Protein AF-A0A0F3R7L7-F1 (afdb_monomer)

InterPro domains:
  IPR006842 Transposase (putative), YhgA-like [PF04754] (11-104)
  IPR051699 Rpn/YhgA-like nuclease [PTHR34611] (9-245)

Foldseek 3Di:
DQVVVCVVPVPDPDGDDDDDDDDDDDPDDDDDDPDPLVVDPRSPVVCVCPVDDHDDDDLCVDDLVVLLVPLQPSLVSLCVNCLPPLPVLVSCVVNLQSLQVLVVDPCSLVRVLVSCVSNVVRHDPVCVVVSLVSCCVRYDVVSSVVSVVVVVVVVVVVVVVVCVVVCVVVVVVVCVVVVVVVCVVVCVVVVVVVVVVVVVVVVVVVVVVVVLVVVLLVQLLVCVVVVHDLVVSCVVSVDDSVVSVVSD

Structure (mmCIF, N/CA/C/O backbone):
data_AF-A0A0F3R7L7-F1
#
_entry.id   AF-A0A0F3R7L7-F1
#
loop_
_atom_site.group_PDB
_atom_site.id
_atom_site.type_symbol
_atom_site.label_atom_id
_atom_site.label_alt_id
_atom_site.label_comp_id
_atom_site.label_asym_id
_atom_site.label_entity_id
_atom_site.label_seq_id
_atom_site.pdbx_PDB_ins_code
_atom_site.Cartn_x
_atom_site.Cartn_y
_atom_site.Cartn_z
_atom_site.occupancy
_atom_site.B_iso_or_equiv
_atom_site.auth_seq_id
_atom_site.auth_comp_id
_atom_site.auth_asym_id
_atom_site.auth_atom_id
_atom_site.pdbx_PDB_model_num
ATOM 1 N N . LEU A 1 1 ? -13.929 16.446 -17.766 1.00 81.19 1 LEU A N 1
ATOM 2 C CA . LEU A 1 1 ? -15.033 16.436 -18.762 1.00 81.19 1 LEU A CA 1
ATOM 3 C C . LEU A 1 1 ? -15.700 15.064 -18.828 1.00 81.19 1 LEU A C 1
ATOM 5 O O . LEU A 1 1 ? -16.882 14.984 -18.526 1.00 81.19 1 LEU A O 1
ATOM 9 N N . CYS A 1 2 ? -14.949 14.004 -19.149 1.00 87.44 2 CYS A N 1
ATOM 10 C CA . CYS A 1 2 ? -15.466 12.631 -19.233 1.00 87.44 2 CYS A CA 1
ATOM 11 C C . CYS A 1 2 ? -16.130 12.147 -17.935 1.00 87.44 2 CYS A C 1
ATOM 13 O O . CYS A 1 2 ? -17.242 11.641 -17.979 1.00 87.44 2 CYS A O 1
ATOM 15 N N . GLU A 1 3 ? -15.511 12.391 -16.779 1.00 88.75 3 GLU A N 1
ATOM 16 C CA . GLU A 1 3 ? -16.089 12.042 -15.472 1.00 88.75 3 GLU A CA 1
ATOM 17 C C . GLU A 1 3 ? -17.453 12.714 -15.232 1.00 88.75 3 GLU A C 1
ATOM 19 O O . GLU A 1 3 ? -18.445 12.047 -14.955 1.00 88.75 3 GLU A O 1
ATOM 24 N N . ARG A 1 4 ? -17.542 14.035 -15.448 1.00 91.88 4 ARG A N 1
ATOM 25 C CA . ARG A 1 4 ? -18.806 14.784 -15.349 1.00 91.88 4 ARG A CA 1
ATOM 26 C C . ARG A 1 4 ? -19.876 14.242 -16.306 1.00 91.88 4 ARG A C 1
ATOM 28 O O . ARG A 1 4 ? -21.039 14.164 -15.922 1.00 91.88 4 ARG A O 1
ATOM 35 N N . TYR A 1 5 ? -19.492 13.863 -17.527 1.00 93.12 5 TYR A N 1
ATOM 36 C CA . TYR A 1 5 ? -20.409 13.260 -18.496 1.00 93.12 5 TYR A CA 1
ATOM 37 C C . TYR A 1 5 ? -20.958 11.915 -18.005 1.00 93.12 5 TYR A C 1
ATOM 39 O O . TYR A 1 5 ? -22.163 11.697 -18.098 1.00 93.12 5 TYR A O 1
ATOM 47 N N . LEU A 1 6 ? -20.109 11.048 -17.444 1.00 92.06 6 LEU A N 1
ATOM 48 C CA . LEU A 1 6 ? -20.521 9.743 -16.914 1.00 92.06 6 LEU A CA 1
ATOM 49 C C . LEU A 1 6 ? -21.442 9.875 -15.695 1.00 92.06 6 LEU A C 1
ATOM 51 O O . LEU A 1 6 ? -22.422 9.144 -15.597 1.00 92.06 6 LEU A O 1
ATOM 55 N N . ILE A 1 7 ? -21.194 10.855 -14.819 1.00 94.38 7 ILE A N 1
ATOM 56 C CA . ILE A 1 7 ? -22.086 11.166 -13.688 1.00 94.38 7 ILE A CA 1
ATOM 57 C C . ILE A 1 7 ? -23.482 11.564 -14.185 1.00 94.38 7 ILE A C 1
ATOM 59 O O . ILE A 1 7 ? -24.492 11.125 -13.641 1.00 94.38 7 ILE A O 1
ATOM 63 N N . GLN A 1 8 ? -23.549 12.384 -15.233 1.00 95.38 8 GLN A N 1
ATOM 64 C CA . GLN A 1 8 ? -24.815 12.839 -15.814 1.00 95.38 8 GLN A CA 1
ATOM 65 C C . GLN A 1 8 ? -25.487 11.776 -16.696 1.00 95.38 8 GLN A C 1
ATOM 67 O O . GLN A 1 8 ? -26.689 11.856 -16.938 1.00 95.38 8 GLN A O 1
ATOM 72 N N . ASN A 1 9 ? -24.735 10.773 -17.160 1.00 94.88 9 ASN A N 1
ATOM 73 C CA . ASN A 1 9 ? -25.210 9.720 -18.057 1.00 94.88 9 ASN A CA 1
ATOM 74 C C . ASN A 1 9 ? -24.750 8.328 -17.574 1.00 94.88 9 ASN A C 1
ATOM 76 O O . ASN A 1 9 ? -23.942 7.686 -18.246 1.00 94.88 9 ASN A O 1
ATOM 80 N N . PRO A 1 10 ? -25.291 7.798 -16.458 1.00 94.06 10 PRO A N 1
ATOM 81 C CA . PRO A 1 10 ? -24.768 6.580 -15.820 1.00 94.06 10 PRO A CA 1
ATOM 82 C C . PRO A 1 10 ? -24.872 5.303 -16.667 1.00 94.06 10 PRO A C 1
ATOM 84 O O . PRO A 1 10 ? -24.227 4.304 -16.374 1.00 94.06 10 PRO A O 1
ATOM 87 N N . LYS A 1 11 ? -25.714 5.312 -17.709 1.00 95.88 11 LYS A N 1
ATOM 88 C CA . LYS A 1 11 ? -25.899 4.184 -18.638 1.00 95.88 11 LYS A CA 1
ATOM 89 C C . LYS A 1 11 ? -25.051 4.301 -19.912 1.00 95.88 11 LYS A C 1
ATOM 91 O O . LYS A 1 11 ? -25.161 3.435 -20.782 1.00 95.88 11 LYS A O 1
ATOM 96 N N . ALA A 1 12 ? -24.267 5.369 -20.069 1.00 93.50 12 ALA A N 1
ATOM 97 C CA . ALA A 1 12 ? -23.437 5.568 -21.250 1.00 93.50 12 ALA A CA 1
ATOM 98 C C . ALA A 1 12 ? -22.350 4.486 -21.336 1.00 93.50 12 ALA A C 1
ATOM 100 O O . ALA A 1 12 ? -21.660 4.203 -20.361 1.00 93.50 12 ALA A O 1
ATOM 101 N N . LYS A 1 13 ? -22.201 3.887 -22.522 1.00 93.75 13 LYS A N 1
ATOM 102 C CA . LYS A 1 13 ? -21.189 2.852 -22.806 1.00 93.75 13 LYS A CA 1
ATOM 103 C C . LYS A 1 13 ? -19.962 3.392 -23.543 1.00 93.75 13 LYS A C 1
ATOM 105 O O . LYS A 1 13 ? -19.002 2.661 -23.750 1.00 93.75 13 LYS A O 1
ATOM 110 N N . THR A 1 14 ? -20.011 4.651 -23.969 1.00 91.94 14 THR A N 1
ATOM 111 C CA . THR A 1 14 ? -18.982 5.312 -24.775 1.00 91.94 14 THR A CA 1
ATOM 112 C C . THR A 1 14 ? -18.731 6.718 -24.243 1.00 91.94 14 THR A C 1
ATOM 114 O O . THR A 1 14 ? -19.625 7.341 -23.667 1.00 91.94 14 THR A O 1
ATOM 117 N N . LEU A 1 15 ? -17.518 7.229 -24.450 1.00 90.12 15 LEU A N 1
ATOM 118 C CA . LEU A 1 15 ? -17.155 8.599 -24.093 1.00 90.12 15 LEU A CA 1
ATOM 119 C C . LEU A 1 15 ? -17.708 9.610 -25.115 1.00 90.12 15 LEU A C 1
ATOM 121 O O . LEU A 1 15 ? -17.909 9.254 -26.279 1.00 90.12 15 LEU A O 1
ATOM 125 N N . PRO A 1 16 ? -17.956 10.869 -24.709 1.00 90.94 16 PRO A N 1
ATOM 126 C CA . PRO A 1 16 ? -18.393 11.909 -25.629 1.00 90.94 16 PRO A CA 1
ATOM 127 C C . PRO A 1 16 ? -17.237 12.343 -26.538 1.00 90.94 16 PRO A C 1
ATOM 129 O O . PRO A 1 16 ? -16.075 12.340 -26.127 1.00 90.94 16 PRO A O 1
ATOM 132 N N . LEU A 1 17 ? -17.563 12.772 -27.761 1.00 89.94 17 LEU A N 1
ATOM 133 C CA . LEU A 1 17 ? -16.583 13.355 -28.676 1.00 89.94 17 LEU A CA 1
ATOM 134 C C . LEU A 1 17 ? -15.990 14.636 -28.069 1.00 89.94 17 LEU A C 1
ATOM 136 O O . LEU A 1 17 ? -16.725 15.528 -27.643 1.00 89.94 17 LEU A O 1
ATOM 140 N N . ILE A 1 18 ? -14.661 14.745 -28.071 1.00 86.69 18 ILE A N 1
ATOM 141 C CA . ILE A 1 18 ? -13.949 15.961 -27.668 1.00 86.69 18 ILE A CA 1
ATOM 142 C C . ILE A 1 18 ? -13.569 16.734 -28.933 1.00 86.69 18 ILE A C 1
ATOM 144 O O . ILE A 1 18 ? -12.803 16.238 -29.756 1.00 86.69 18 ILE A O 1
ATOM 148 N N . TYR A 1 19 ? -14.091 17.954 -29.074 1.00 89.00 19 TYR A N 1
ATOM 149 C CA . TYR A 1 19 ? -13.741 18.876 -30.156 1.00 89.00 19 TYR A CA 1
ATOM 150 C C . TYR A 1 19 ? -12.837 19.999 -29.613 1.00 89.00 19 TYR A C 1
ATOM 152 O O . TYR A 1 19 ? -13.329 20.873 -28.892 1.00 89.00 19 TYR A O 1
ATOM 160 N N . PRO A 1 20 ? -11.518 19.974 -29.883 1.00 86.69 20 PRO A N 1
ATOM 161 C CA . PRO A 1 20 ? -10.602 20.984 -29.367 1.00 86.69 20 PRO A CA 1
ATOM 162 C C . PRO A 1 20 ? -10.733 22.294 -30.159 1.00 86.69 20 PRO A C 1
ATOM 164 O O . PRO A 1 20 ? -10.333 22.374 -31.318 1.00 86.69 20 PRO A O 1
ATOM 167 N N . THR A 1 21 ? -11.247 23.342 -29.511 1.00 90.81 21 THR A N 1
ATOM 168 C CA . THR A 1 21 ? -11.309 24.706 -30.065 1.00 90.81 21 THR A CA 1
ATOM 169 C C . THR A 1 21 ? -10.383 25.625 -29.284 1.00 90.81 21 THR A C 1
ATOM 171 O O . THR A 1 21 ? -10.485 25.714 -28.062 1.00 90.81 21 THR A O 1
ATOM 174 N N . ILE A 1 22 ? -9.510 26.350 -29.985 1.00 87.94 22 ILE A N 1
ATOM 175 C CA . ILE A 1 22 ? -8.617 27.348 -29.390 1.00 87.94 22 ILE A CA 1
ATOM 176 C C . ILE A 1 22 ? -9.051 28.734 -29.867 1.00 87.94 22 ILE A C 1
ATOM 178 O O . ILE A 1 22 ? -9.063 29.003 -31.067 1.00 87.94 22 ILE A O 1
ATOM 182 N N . PHE A 1 23 ? -9.374 29.620 -28.924 1.00 92.75 23 PHE A N 1
ATOM 183 C CA . PHE A 1 23 ? -9.605 31.039 -29.192 1.00 92.75 23 PHE A CA 1
ATOM 184 C C . PHE A 1 23 ? -8.314 31.808 -28.911 1.00 92.75 23 PHE A C 1
ATOM 186 O O . PHE A 1 23 ? -7.876 31.893 -27.766 1.00 92.75 23 PHE A O 1
ATOM 193 N N . PHE A 1 24 ? -7.693 32.355 -29.953 1.00 93.56 24 PHE A N 1
ATOM 194 C CA . PHE A 1 24 ? -6.501 33.190 -29.828 1.00 93.56 24 PHE A CA 1
ATOM 195 C C . PHE A 1 24 ? -6.868 34.660 -30.040 1.00 93.56 24 PHE A C 1
ATOM 197 O O . PHE A 1 24 ? -7.424 35.009 -31.079 1.00 93.56 24 PHE A O 1
ATOM 204 N N . ASN A 1 25 ? -6.543 35.506 -29.061 1.00 94.75 25 ASN A N 1
ATOM 205 C CA . ASN A 1 25 ? -6.805 36.949 -29.075 1.00 94.75 25 ASN A CA 1
ATOM 206 C C . ASN A 1 25 ? -5.514 37.750 -28.814 1.00 94.75 25 ASN A C 1
ATOM 208 O O . ASN A 1 25 ? -5.463 38.600 -27.927 1.00 94.75 25 ASN A O 1
ATOM 212 N N . GLY A 1 26 ? -4.431 37.398 -29.511 1.00 93.38 26 GLY A N 1
ATOM 213 C CA . GLY A 1 26 ? -3.161 38.122 -29.435 1.00 93.38 26 GLY A CA 1
ATOM 214 C C . GLY A 1 26 ? -3.077 39.258 -30.454 1.00 93.38 26 GLY A C 1
ATOM 215 O O . GLY A 1 26 ? -3.734 39.216 -31.492 1.00 93.38 26 GLY A O 1
ATOM 216 N N . GLN A 1 27 ? -2.248 40.263 -30.158 1.00 94.00 27 GLN A N 1
ATOM 217 C CA . GLN A 1 27 ? -1.946 41.357 -31.092 1.00 94.00 27 GLN A CA 1
ATOM 218 C C . GLN A 1 27 ? -1.036 40.900 -32.246 1.00 94.00 27 GLN A C 1
ATOM 220 O O . GLN A 1 27 ? -1.139 41.411 -33.357 1.00 94.00 27 GLN A O 1
ATOM 225 N N . GLU A 1 28 ? -0.183 39.906 -31.987 1.00 94.31 28 GLU A N 1
ATOM 226 C CA . GLU A 1 28 ? 0.734 39.311 -32.960 1.00 94.31 28 GLU A CA 1
ATOM 227 C C . GLU A 1 28 ? 0.103 38.144 -33.730 1.00 94.31 28 GLU A C 1
ATOM 229 O O . GLU A 1 28 ? -0.849 37.503 -33.274 1.00 94.31 28 GLU A O 1
ATOM 234 N N . LYS A 1 29 ? 0.670 37.811 -34.896 1.00 93.69 29 LYS A N 1
ATOM 235 C CA . LYS A 1 29 ? 0.206 36.675 -35.705 1.00 93.69 29 LYS A CA 1
ATOM 236 C C . LYS A 1 29 ? 0.455 35.350 -34.978 1.00 93.69 29 LYS A C 1
ATOM 238 O O . LYS A 1 29 ? 1.578 35.042 -34.590 1.00 93.69 29 LYS A O 1
ATOM 243 N N . TYR A 1 30 ? -0.579 34.512 -34.901 1.00 93.00 30 T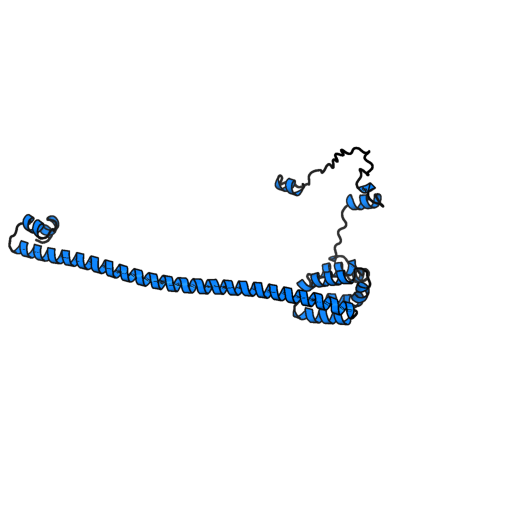YR A N 1
ATOM 244 C CA . TYR A 1 30 ? -0.448 33.149 -34.387 1.00 93.00 30 TYR A CA 1
ATOM 245 C C . TYR A 1 30 ? 0.567 32.338 -35.211 1.00 93.00 30 TYR A C 1
ATOM 247 O O . TYR A 1 30 ? 0.399 32.184 -36.424 1.00 93.00 30 TYR A O 1
ATOM 255 N N . ASN A 1 31 ? 1.597 31.809 -34.550 1.00 91.94 31 ASN A N 1
ATOM 256 C CA . ASN A 1 31 ? 2.756 31.162 -35.178 1.00 91.94 31 ASN A CA 1
ATOM 257 C C . ASN A 1 31 ? 3.069 29.758 -34.623 1.00 91.94 31 ASN A C 1
ATOM 259 O O . ASN A 1 31 ? 4.134 29.216 -34.902 1.00 91.94 31 ASN A O 1
ATOM 263 N N . VAL A 1 32 ? 2.151 29.164 -33.856 1.00 89.06 32 VAL A N 1
ATOM 264 C CA . VAL A 1 32 ? 2.311 27.826 -33.262 1.00 89.06 32 VAL A CA 1
ATOM 265 C C . VAL A 1 32 ? 1.588 26.775 -34.113 1.00 89.06 32 VAL A C 1
ATOM 267 O O . VAL A 1 32 ? 0.626 27.084 -34.822 1.00 89.06 32 VAL A O 1
ATOM 270 N N . ALA A 1 33 ? 2.044 25.522 -34.070 1.00 91.81 33 ALA A N 1
ATOM 271 C CA . ALA A 1 33 ? 1.372 24.422 -34.752 1.00 91.81 33 ALA A CA 1
ATOM 272 C C . ALA A 1 33 ? -0.031 24.164 -34.169 1.00 91.81 33 ALA A C 1
ATOM 274 O O . ALA A 1 33 ? -0.247 24.236 -32.961 1.00 91.81 33 ALA A O 1
ATOM 275 N N . ARG A 1 34 ? -0.995 23.850 -35.044 1.00 90.50 34 ARG A N 1
ATOM 276 C CA . ARG A 1 34 ? -2.392 23.547 -34.664 1.00 90.50 34 ARG A CA 1
ATOM 277 C C . ARG A 1 34 ? -2.669 22.051 -34.535 1.00 90.50 34 ARG A C 1
ATOM 279 O O . ARG A 1 34 ? -3.721 21.663 -34.038 1.00 90.50 34 ARG A O 1
ATOM 286 N N . ASN A 1 35 ? -1.752 21.223 -35.022 1.00 88.62 35 ASN A N 1
ATOM 287 C CA . ASN A 1 35 ? -1.812 19.780 -34.901 1.00 88.62 35 ASN A CA 1
ATOM 288 C C . ASN A 1 35 ? -0.878 19.351 -33.768 1.00 88.62 35 ASN A C 1
ATOM 290 O O . ASN A 1 35 ? 0.294 19.724 -33.768 1.00 88.62 35 ASN A O 1
ATOM 294 N N . LEU A 1 36 ? -1.394 18.559 -32.827 1.00 89.62 36 LEU A N 1
ATOM 295 C CA . LEU A 1 36 ? -0.614 18.025 -31.711 1.00 89.62 36 LEU A CA 1
ATOM 296 C C . LEU A 1 36 ? 0.651 17.300 -32.195 1.00 89.62 36 LEU A C 1
ATOM 298 O O . LEU A 1 36 ? 1.707 17.444 -31.591 1.00 89.62 36 LEU A O 1
ATOM 302 N N . TRP A 1 37 ? 0.562 16.562 -33.302 1.00 94.06 37 TRP A N 1
ATOM 303 C CA . TRP A 1 37 ? 1.670 15.750 -33.807 1.00 94.06 37 TRP A CA 1
ATOM 304 C C . TRP A 1 37 ? 2.824 16.593 -34.349 1.00 94.06 37 TRP A C 1
ATOM 306 O O . TRP A 1 37 ? 3.974 16.190 -34.216 1.00 94.06 37 TRP A O 1
ATOM 316 N N . ASP A 1 38 ? 2.536 17.781 -34.883 1.00 93.25 38 ASP A N 1
ATOM 317 C CA . ASP A 1 38 ? 3.549 18.701 -35.418 1.00 93.25 38 ASP A CA 1
ATOM 318 C C . ASP A 1 38 ? 4.406 19.342 -34.311 1.00 93.25 38 ASP A C 1
ATOM 320 O O . ASP A 1 38 ? 5.420 19.972 -34.600 1.00 93.25 38 ASP A O 1
ATOM 324 N N . LEU A 1 39 ? 4.018 19.176 -33.040 1.00 92.25 39 LEU A N 1
ATOM 325 C CA . LEU A 1 39 ? 4.815 19.593 -31.885 1.00 92.25 39 LEU A CA 1
ATOM 326 C C . LEU A 1 39 ? 5.918 18.582 -31.531 1.00 92.25 39 LEU A C 1
ATOM 328 O O . LEU A 1 39 ? 6.820 18.913 -30.763 1.00 92.25 39 LEU A O 1
ATOM 332 N N . PHE A 1 40 ? 5.864 17.359 -32.068 1.00 94.88 40 PHE A N 1
ATOM 333 C CA . PHE A 1 40 ? 6.860 16.320 -31.812 1.00 94.88 40 PHE A CA 1
ATOM 334 C C . PHE A 1 40 ? 7.921 16.292 -32.913 1.00 94.88 40 PHE A C 1
ATOM 336 O O . PHE A 1 40 ? 7.601 16.315 -34.099 1.00 94.88 40 PHE A O 1
ATOM 343 N N . ALA A 1 41 ? 9.189 16.129 -32.521 1.00 95.69 41 ALA A N 1
ATOM 344 C CA . ALA A 1 41 ? 10.303 15.979 -33.463 1.00 95.69 41 ALA A CA 1
ATOM 345 C C . ALA A 1 41 ? 10.108 14.795 -34.433 1.00 95.69 41 ALA A C 1
ATOM 347 O O . ALA A 1 41 ? 10.509 14.869 -35.591 1.00 95.69 41 ALA A O 1
ATOM 348 N N . ASN A 1 42 ? 9.455 13.721 -33.973 1.00 96.38 42 ASN A N 1
ATOM 349 C CA . ASN A 1 42 ? 9.008 12.611 -34.811 1.00 96.38 42 ASN A CA 1
ATOM 350 C C . ASN A 1 42 ? 7.474 12.538 -34.806 1.00 96.38 42 ASN A C 1
ATOM 352 O O . ASN A 1 42 ? 6.868 11.773 -34.052 1.00 96.38 42 ASN A O 1
ATOM 356 N N . ASN A 1 43 ? 6.851 13.367 -35.644 1.00 95.56 43 ASN A N 1
ATOM 357 C CA . ASN A 1 43 ? 5.396 13.483 -35.728 1.00 95.56 43 ASN A CA 1
ATOM 358 C C . ASN A 1 43 ? 4.706 12.164 -36.118 1.00 95.56 43 ASN A C 1
ATOM 360 O O . ASN A 1 43 ? 3.631 11.858 -35.602 1.00 95.56 43 ASN A O 1
ATOM 364 N N . LYS A 1 44 ? 5.328 11.361 -36.990 1.00 95.00 44 LYS A N 1
ATOM 365 C CA . LYS A 1 44 ? 4.785 10.089 -37.470 1.00 95.00 44 LYS A CA 1
ATOM 366 C C . LYS A 1 44 ? 4.690 9.080 -36.331 1.00 95.00 44 LYS A C 1
ATOM 368 O O . LYS A 1 44 ? 3.612 8.542 -36.104 1.00 95.00 44 LYS A O 1
ATOM 373 N N . LEU A 1 45 ? 5.778 8.896 -35.582 1.00 94.25 45 LEU A N 1
ATOM 374 C CA . LEU A 1 45 ? 5.796 7.985 -34.439 1.00 94.25 45 LEU A CA 1
ATOM 375 C C . LEU A 1 45 ? 4.832 8.443 -33.337 1.00 94.25 45 LEU A C 1
ATOM 377 O O . LEU A 1 45 ? 4.075 7.631 -32.816 1.00 94.25 45 LEU A O 1
ATOM 381 N N . ALA A 1 46 ? 4.814 9.739 -33.006 1.00 94.31 46 ALA A N 1
ATOM 382 C CA . ALA A 1 46 ? 3.896 10.273 -31.998 1.00 94.31 46 ALA A CA 1
ATOM 383 C C . ALA A 1 46 ? 2.431 10.011 -32.377 1.00 94.31 46 ALA A C 1
ATOM 385 O O . ALA A 1 46 ? 1.644 9.554 -31.552 1.00 94.31 46 ALA A O 1
ATOM 386 N N . LYS A 1 47 ? 2.083 10.231 -33.648 1.00 94.12 47 LYS A N 1
ATOM 387 C CA . LYS A 1 47 ? 0.747 9.946 -34.169 1.00 94.12 47 LYS A CA 1
ATOM 388 C C . LYS A 1 47 ? 0.412 8.454 -34.111 1.00 94.12 47 LYS A C 1
ATOM 390 O O . LYS A 1 47 ? -0.690 8.103 -33.700 1.00 94.12 47 LYS A O 1
ATOM 395 N N . GLU A 1 48 ? 1.335 7.586 -34.520 1.00 93.38 48 GLU A N 1
ATOM 396 C CA . GLU A 1 48 ? 1.139 6.131 -34.500 1.00 93.38 48 GLU A CA 1
ATOM 397 C C . GLU A 1 48 ? 0.933 5.595 -33.077 1.00 93.38 48 GLU A C 1
ATOM 399 O O . GLU A 1 48 ? 0.033 4.785 -32.872 1.00 93.38 48 GLU A O 1
ATOM 404 N N . LEU A 1 49 ? 1.698 6.079 -32.094 1.00 92.12 49 LEU A N 1
ATOM 405 C CA . LEU A 1 49 ? 1.593 5.646 -30.694 1.00 92.12 49 LEU A CA 1
ATOM 406 C C . LEU A 1 49 ? 0.283 6.063 -30.013 1.00 92.12 49 LEU A C 1
ATOM 408 O O . LEU A 1 49 ? -0.154 5.399 -29.081 1.00 92.12 49 LEU A O 1
ATOM 412 N N . TRP A 1 50 ? -0.322 7.173 -30.439 1.00 90.06 50 TRP A N 1
ATOM 413 C CA . TRP A 1 50 ? -1.528 7.712 -29.802 1.00 90.06 50 TRP A CA 1
ATOM 414 C C . TRP A 1 50 ? -2.836 7.282 -30.468 1.00 90.06 50 TRP A C 1
ATOM 416 O O . TRP A 1 50 ? -3.879 7.311 -29.819 1.00 90.06 50 TRP A O 1
ATOM 426 N N . ILE A 1 51 ? -2.811 6.975 -31.768 1.00 91.88 51 ILE A N 1
ATOM 427 C CA . ILE A 1 51 ? -4.019 6.602 -32.520 1.00 91.88 51 ILE A CA 1
ATOM 428 C C . ILE A 1 51 ? -4.273 5.097 -32.472 1.00 91.88 51 ILE A C 1
ATOM 430 O O . ILE A 1 51 ? -5.432 4.686 -32.466 1.00 91.88 51 ILE A O 1
ATOM 434 N N . ASN A 1 52 ? -3.214 4.290 -32.488 1.00 92.19 52 ASN A N 1
ATOM 435 C CA . ASN A 1 52 ? -3.351 2.840 -32.440 1.00 92.19 52 ASN A CA 1
ATOM 436 C C . ASN A 1 52 ? -3.590 2.354 -31.007 1.00 92.19 52 ASN A C 1
ATOM 438 O O . ASN A 1 52 ? -3.530 3.131 -30.050 1.00 92.19 52 ASN A O 1
ATOM 442 N N . ASP A 1 53 ? -3.849 1.053 -30.875 1.00 92.44 53 ASP A N 1
ATOM 443 C CA . ASP A 1 53 ? -3.952 0.406 -29.574 1.00 92.44 53 ASP A CA 1
ATOM 444 C C . ASP A 1 53 ? -2.715 0.713 -28.726 1.00 92.44 53 ASP A C 1
ATOM 446 O O . ASP A 1 53 ? -1.574 0.692 -29.199 1.00 92.44 53 ASP A O 1
ATOM 450 N N . TYR A 1 54 ? -2.955 1.008 -27.451 1.00 89.25 54 TYR A N 1
ATOM 451 C CA . TYR A 1 54 ? -1.873 1.215 -26.507 1.00 89.25 54 TYR A CA 1
ATOM 452 C C . TYR A 1 54 ? -1.077 -0.081 -26.335 1.00 89.25 54 TYR A C 1
ATOM 454 O O . TYR A 1 54 ? -1.607 -1.192 -26.413 1.00 89.25 54 TYR A O 1
ATOM 462 N N . GLN A 1 55 ? 0.209 0.059 -26.034 1.00 88.75 55 GLN A N 1
ATOM 463 C CA . GLN A 1 55 ? 1.031 -1.091 -25.697 1.00 88.75 55 GLN A CA 1
ATOM 464 C C . GLN A 1 55 ? 0.676 -1.586 -24.289 1.00 88.75 55 GLN A C 1
ATOM 466 O O . GLN A 1 55 ? 0.938 -0.905 -23.297 1.00 88.75 55 GLN A O 1
ATOM 471 N N . LEU A 1 56 ? 0.095 -2.782 -24.195 1.00 92.25 56 LEU A N 1
ATOM 472 C CA . LEU A 1 56 ? -0.055 -3.494 -22.928 1.00 92.25 56 LEU A CA 1
ATOM 473 C C . LEU A 1 56 ? 1.219 -4.298 -22.649 1.00 92.25 56 LEU A C 1
ATOM 475 O O . LEU A 1 56 ? 1.525 -5.245 -23.367 1.00 92.25 56 LEU A O 1
ATOM 479 N N . VAL A 1 57 ? 1.947 -3.939 -21.592 1.00 91.44 57 VAL A N 1
ATOM 480 C CA . VAL A 1 57 ? 3.086 -4.730 -21.107 1.00 91.44 57 VAL A CA 1
ATOM 481 C C . VAL A 1 57 ? 2.582 -5.695 -20.038 1.00 91.44 57 VAL A C 1
ATOM 483 O O . VAL A 1 57 ? 2.383 -5.308 -18.886 1.00 91.44 57 VAL A O 1
ATOM 486 N N . ASN A 1 58 ? 2.345 -6.952 -20.419 1.00 94.69 58 ASN A N 1
ATOM 487 C CA . ASN A 1 58 ? 2.007 -8.005 -19.466 1.00 94.69 58 ASN A CA 1
ATOM 488 C C . ASN A 1 58 ? 3.286 -8.638 -18.905 1.00 94.69 58 ASN A C 1
ATOM 490 O O . ASN A 1 58 ? 3.858 -9.547 -19.503 1.00 94.69 58 ASN A O 1
ATOM 494 N N . VAL A 1 59 ? 3.717 -8.183 -17.728 1.00 96.06 59 VAL A N 1
ATOM 495 C CA . VAL A 1 59 ? 4.943 -8.677 -17.077 1.00 96.06 59 VAL A CA 1
ATOM 496 C C . VAL A 1 59 ? 4.924 -10.185 -16.806 1.00 96.06 59 VAL A C 1
ATOM 498 O O . VAL A 1 59 ? 5.978 -10.806 -16.748 1.00 96.06 59 VAL A O 1
ATOM 501 N N . HIS A 1 60 ? 3.750 -10.813 -16.692 1.00 95.25 60 HIS A N 1
ATOM 502 C CA . HIS A 1 60 ? 3.653 -12.254 -16.442 1.00 95.25 60 HIS A CA 1
ATOM 503 C C . HIS A 1 60 ? 3.968 -13.115 -17.672 1.00 95.25 60 HIS A C 1
ATOM 505 O O . HIS A 1 60 ? 4.324 -14.281 -17.509 1.00 95.25 60 HIS A O 1
ATOM 511 N N . GLU A 1 61 ? 3.873 -12.555 -18.879 1.00 95.56 61 GLU A N 1
ATOM 512 C CA . GLU A 1 61 ? 4.207 -13.244 -20.134 1.00 95.56 61 GLU A CA 1
ATOM 513 C C . GLU A 1 61 ? 5.698 -13.145 -20.482 1.00 95.56 61 GLU A C 1
ATOM 515 O O . GLU A 1 61 ? 6.187 -13.886 -21.334 1.00 95.56 61 GLU A O 1
ATOM 520 N N . ILE A 1 62 ? 6.433 -12.261 -19.805 1.00 94.88 62 ILE A N 1
ATOM 521 C CA . ILE A 1 62 ? 7.854 -12.021 -20.053 1.00 94.88 62 ILE A CA 1
ATOM 522 C C . ILE A 1 62 ? 8.697 -13.018 -19.230 1.00 94.88 62 ILE A C 1
ATOM 524 O O . ILE A 1 62 ? 8.496 -13.133 -18.013 1.00 94.88 62 ILE A O 1
ATOM 528 N N . PRO A 1 63 ? 9.638 -13.762 -19.844 1.00 95.12 63 PRO A N 1
ATOM 529 C CA . PRO A 1 63 ? 10.558 -14.646 -19.127 1.00 95.12 63 PRO A CA 1
ATOM 530 C C . PRO A 1 63 ? 11.535 -13.885 -18.221 1.00 95.12 63 PRO A C 1
ATOM 532 O O . PRO A 1 63 ? 12.028 -12.820 -18.584 1.00 95.12 63 PRO A O 1
ATOM 535 N N . ASP A 1 64 ? 11.906 -14.477 -17.083 1.00 94.50 64 ASP A N 1
ATOM 536 C CA . ASP A 1 64 ? 12.752 -13.796 -16.087 1.00 94.50 64 ASP A CA 1
ATOM 537 C C . ASP A 1 64 ? 14.145 -13.431 -16.633 1.00 94.50 64 ASP A C 1
ATOM 539 O O . ASP A 1 64 ? 14.713 -12.394 -16.292 1.00 94.50 64 ASP A O 1
ATOM 543 N N . GLU A 1 65 ? 14.680 -14.249 -17.541 1.00 91.81 65 GLU A N 1
ATOM 544 C CA . GLU A 1 65 ? 15.966 -13.998 -18.202 1.00 91.81 65 GLU A CA 1
ATOM 545 C C . GLU A 1 65 ? 15.941 -12.773 -19.129 1.00 91.81 65 GLU A C 1
ATOM 547 O O . GLU A 1 65 ? 16.987 -12.176 -19.382 1.00 91.81 65 GLU A O 1
ATOM 552 N N . GLU A 1 66 ? 14.768 -12.362 -19.623 1.00 93.12 66 GLU A N 1
ATOM 553 C CA . GLU A 1 66 ? 14.632 -11.146 -20.431 1.00 93.12 66 GLU A CA 1
ATOM 554 C C . GLU A 1 66 ? 14.741 -9.889 -19.558 1.00 93.12 66 GLU A C 1
ATOM 556 O O . GLU A 1 66 ? 15.387 -8.914 -19.949 1.00 93.12 66 GLU A O 1
ATOM 561 N N . PHE A 1 67 ? 14.198 -9.924 -18.338 1.00 91.69 67 PHE A N 1
ATOM 562 C CA . PHE A 1 67 ? 14.326 -8.813 -17.394 1.00 91.69 67 PHE A CA 1
ATOM 563 C C . PHE A 1 67 ? 15.781 -8.540 -17.022 1.00 91.69 67 PHE A C 1
ATOM 565 O O . PHE A 1 67 ? 16.209 -7.387 -16.983 1.00 91.69 67 PHE A O 1
ATOM 572 N N . LYS A 1 68 ? 16.574 -9.597 -16.823 1.00 85.69 68 LYS A N 1
ATOM 573 C CA . LYS A 1 68 ? 17.996 -9.487 -16.461 1.00 85.69 68 LYS A CA 1
ATOM 574 C C . LYS A 1 68 ? 18.845 -8.801 -17.538 1.00 85.69 68 LYS A C 1
ATOM 576 O O . LYS A 1 68 ? 19.906 -8.269 -17.227 1.00 85.69 68 LYS A O 1
ATOM 581 N N . GLN A 1 69 ? 18.378 -8.763 -18.788 1.00 88.25 69 GLN A N 1
ATOM 582 C CA . GLN A 1 69 ? 19.056 -8.069 -19.889 1.00 88.25 69 GLN A CA 1
ATOM 583 C C . GLN A 1 69 ? 18.798 -6.553 -19.887 1.00 88.25 69 GLN A C 1
ATOM 585 O O . GLN A 1 69 ? 19.562 -5.794 -20.485 1.00 88.25 69 GLN A O 1
ATOM 590 N N . ARG A 1 70 ? 17.733 -6.089 -19.219 1.00 88.44 70 ARG A N 1
ATOM 591 C CA . ARG A 1 70 ? 17.328 -4.677 -19.152 1.00 88.44 70 ARG A CA 1
ATOM 592 C C . ARG A 1 70 ? 17.565 -4.141 -17.745 1.00 88.44 70 ARG A C 1
ATOM 594 O O . ARG A 1 70 ? 16.664 -4.150 -16.916 1.00 88.44 70 ARG A O 1
ATOM 601 N N . ILE A 1 71 ? 18.769 -3.624 -17.495 1.00 81.62 71 ILE A N 1
ATOM 602 C CA . ILE A 1 71 ? 19.223 -3.221 -16.148 1.00 81.62 71 ILE A CA 1
ATOM 603 C C . ILE A 1 71 ? 18.230 -2.284 -15.442 1.00 81.62 71 ILE A C 1
ATOM 605 O O . ILE A 1 71 ? 17.994 -2.437 -14.251 1.00 81.62 71 ILE A O 1
ATOM 609 N N . TRP A 1 72 ? 17.640 -1.325 -16.159 1.00 83.12 72 TRP A N 1
ATOM 610 C CA . TRP A 1 72 ? 16.672 -0.403 -15.569 1.00 83.12 72 TRP A CA 1
ATOM 611 C C . TRP A 1 72 ? 15.264 -1.012 -15.532 1.00 83.12 72 TRP A C 1
ATOM 613 O O . TRP A 1 72 ? 14.873 -1.580 -14.517 1.00 83.12 72 TRP A O 1
ATOM 623 N N . SER A 1 73 ? 14.519 -0.957 -16.642 1.00 88.75 73 SER A N 1
ATOM 624 C CA . SER A 1 73 ? 13.106 -1.364 -16.671 1.00 88.75 73 SER A CA 1
ATOM 625 C C . SER A 1 73 ? 12.876 -2.825 -16.280 1.00 88.75 73 SER A C 1
ATOM 627 O O . SER A 1 73 ? 11.872 -3.131 -15.645 1.00 88.75 73 SER A O 1
ATOM 629 N N . GLY A 1 74 ? 13.819 -3.714 -16.598 1.00 92.25 74 GLY A N 1
ATOM 630 C CA . GLY A 1 74 ? 13.685 -5.138 -16.330 1.00 92.25 74 GLY A CA 1
ATOM 631 C C . GLY A 1 74 ? 13.655 -5.462 -14.842 1.00 92.25 74 GLY A C 1
ATOM 632 O O . GLY A 1 74 ? 12.842 -6.278 -14.431 1.00 92.25 74 GLY A O 1
ATOM 633 N N . ILE A 1 75 ? 14.455 -4.792 -14.004 1.00 92.38 75 ILE A N 1
ATOM 634 C CA . ILE A 1 75 ? 14.443 -5.055 -12.554 1.00 92.38 75 ILE A CA 1
ATOM 635 C C . ILE A 1 75 ? 13.099 -4.648 -11.933 1.00 92.38 75 ILE A C 1
ATOM 637 O O . ILE A 1 75 ? 12.555 -5.383 -11.107 1.00 92.38 75 ILE A O 1
ATOM 641 N N . LEU A 1 76 ? 12.525 -3.512 -12.344 1.00 92.06 76 LEU A N 1
ATOM 642 C CA . LEU A 1 76 ? 11.183 -3.130 -11.898 1.00 92.06 76 LEU A CA 1
ATOM 643 C C . LEU A 1 76 ? 10.131 -4.114 -12.396 1.00 92.06 76 LEU A C 1
ATOM 645 O O . LEU A 1 76 ? 9.334 -4.583 -11.593 1.00 92.06 76 LEU A O 1
ATOM 649 N N . GLU A 1 77 ? 10.122 -4.437 -13.688 1.00 94.75 77 GLU A N 1
ATOM 650 C CA . GLU A 1 77 ? 9.152 -5.370 -14.274 1.00 94.75 77 GLU A CA 1
ATOM 651 C C . GLU A 1 77 ? 9.233 -6.762 -13.628 1.00 94.75 77 GLU A C 1
ATOM 653 O O . GLU A 1 77 ? 8.198 -7.364 -13.338 1.00 94.75 77 GLU A O 1
ATOM 658 N N . PHE A 1 78 ? 10.442 -7.226 -13.303 1.00 95.94 78 PHE A N 1
ATOM 659 C CA . PHE A 1 78 ? 10.680 -8.446 -12.536 1.00 95.94 78 PHE A CA 1
ATOM 660 C C . PHE A 1 78 ? 9.993 -8.384 -11.167 1.00 95.94 78 PHE A C 1
ATOM 662 O O . PHE A 1 78 ? 9.212 -9.270 -10.821 1.00 95.94 78 PHE A O 1
ATOM 669 N N . PHE A 1 79 ? 10.193 -7.315 -10.392 1.00 95.19 79 PHE A N 1
ATOM 670 C CA . PHE A 1 79 ? 9.504 -7.198 -9.105 1.00 95.19 79 PHE A CA 1
ATOM 671 C C . PHE A 1 79 ? 8.002 -6.962 -9.236 1.00 95.19 79 PHE A C 1
ATOM 673 O O . PHE A 1 79 ? 7.264 -7.478 -8.404 1.00 95.19 79 PHE A O 1
ATOM 680 N N . LEU A 1 80 ? 7.525 -6.263 -10.270 1.00 94.75 80 LEU A N 1
ATOM 681 C CA . LEU A 1 80 ? 6.091 -6.144 -10.556 1.00 94.75 80 LEU A CA 1
ATOM 682 C C . LEU A 1 80 ? 5.466 -7.525 -10.795 1.00 94.75 80 LEU A C 1
ATOM 684 O O . LEU A 1 80 ? 4.397 -7.812 -10.261 1.00 94.75 80 LEU A O 1
ATOM 688 N N . LYS A 1 81 ? 6.150 -8.402 -11.542 1.00 96.44 81 LYS A N 1
ATOM 689 C CA . LYS A 1 81 ? 5.711 -9.782 -11.786 1.00 96.44 81 LYS A CA 1
ATOM 690 C C . LYS A 1 81 ? 5.640 -10.605 -10.499 1.00 96.44 81 LYS A C 1
ATOM 692 O O . LYS A 1 81 ? 4.692 -11.369 -10.319 1.00 96.44 81 LYS A O 1
ATOM 697 N N . HIS A 1 82 ? 6.626 -10.461 -9.615 1.00 95.69 82 HIS A N 1
ATOM 698 C CA . HIS A 1 82 ? 6.787 -11.324 -8.439 1.00 95.69 82 HIS A CA 1
ATOM 699 C C . HIS A 1 82 ? 6.277 -10.725 -7.119 1.00 95.69 82 HIS A C 1
ATOM 701 O O . HIS A 1 82 ? 6.354 -11.391 -6.090 1.00 95.69 82 HIS A O 1
ATOM 707 N N . ILE A 1 83 ? 5.721 -9.507 -7.107 1.00 94.62 83 ILE A N 1
ATOM 708 C CA . ILE A 1 83 ? 5.369 -8.785 -5.865 1.00 94.62 83 ILE A CA 1
ATOM 709 C C . ILE A 1 83 ? 4.392 -9.541 -4.951 1.00 94.62 83 ILE A C 1
ATOM 711 O O . ILE A 1 83 ? 4.361 -9.322 -3.741 1.00 94.62 83 ILE A O 1
ATOM 715 N N . HIS A 1 84 ? 3.569 -10.416 -5.526 1.00 92.62 84 HIS A N 1
ATOM 716 C CA . HIS A 1 84 ? 2.566 -11.194 -4.801 1.00 92.62 84 HIS A CA 1
ATOM 717 C C . HIS A 1 84 ? 3.073 -12.565 -4.328 1.00 92.62 84 HIS A C 1
ATOM 719 O O . HIS A 1 84 ? 2.317 -13.313 -3.705 1.00 92.62 84 HIS A O 1
ATOM 725 N N . GLU A 1 85 ? 4.327 -12.916 -4.611 1.00 91.62 85 GLU A N 1
ATOM 726 C CA . GLU A 1 85 ? 4.942 -14.141 -4.107 1.00 91.62 85 GLU A CA 1
ATOM 727 C C . GLU A 1 85 ? 5.318 -14.009 -2.627 1.00 91.62 85 GLU A C 1
ATOM 729 O O . GLU A 1 85 ? 5.670 -12.933 -2.149 1.00 91.62 85 GLU A O 1
ATOM 734 N N . ARG A 1 86 ? 5.264 -15.126 -1.889 1.00 86.19 86 ARG A N 1
ATOM 735 C CA . ARG A 1 86 ? 5.607 -15.144 -0.456 1.00 86.19 86 ARG A CA 1
ATOM 736 C C . ARG A 1 86 ? 7.103 -14.934 -0.215 1.00 86.19 86 ARG A C 1
ATOM 738 O O . ARG A 1 86 ? 7.487 -14.219 0.698 1.00 86.19 86 ARG A O 1
ATOM 745 N N . GLU A 1 87 ? 7.948 -15.543 -1.044 1.00 88.31 87 GLU A N 1
ATOM 746 C CA . GLU A 1 87 ? 9.402 -15.582 -0.846 1.00 88.31 87 GLU A CA 1
ATOM 747 C C . GLU A 1 87 ? 10.126 -14.487 -1.650 1.00 88.31 87 GLU A C 1
ATOM 749 O O . GLU A 1 87 ? 11.023 -14.762 -2.449 1.00 88.31 87 GLU A O 1
ATOM 754 N N . LEU A 1 88 ? 9.752 -13.220 -1.452 1.00 93.00 88 LEU A N 1
ATOM 755 C CA . LEU A 1 88 ? 10.301 -12.109 -2.243 1.00 93.00 88 LEU A CA 1
ATOM 756 C C . LEU A 1 88 ? 11.816 -11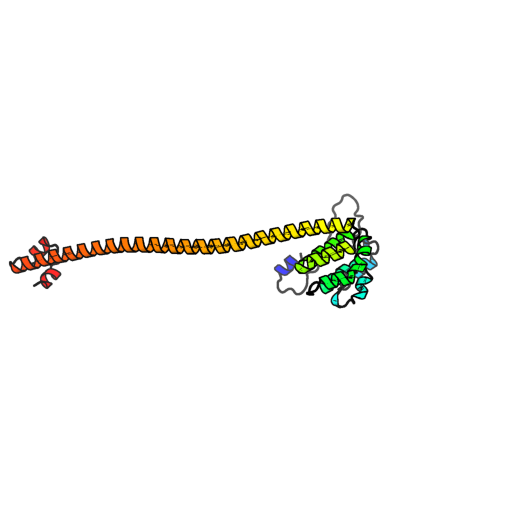.904 -2.033 1.00 93.00 88 LEU A C 1
ATOM 758 O O . LEU A 1 88 ? 12.513 -11.440 -2.937 1.00 93.00 88 LEU A O 1
ATOM 762 N N . LEU A 1 89 ? 12.361 -12.319 -0.882 1.00 94.06 89 LEU A N 1
ATOM 763 C CA . LEU A 1 89 ? 13.808 -12.333 -0.636 1.00 94.06 89 LEU A CA 1
ATOM 764 C C . LEU A 1 89 ? 14.560 -13.212 -1.649 1.00 94.06 89 LEU A C 1
ATOM 766 O O . LEU A 1 89 ? 15.649 -12.847 -2.090 1.00 94.06 89 LEU A O 1
ATOM 770 N N . LYS A 1 90 ? 13.981 -14.348 -2.054 1.00 94.88 90 LYS A N 1
ATOM 771 C CA . LYS A 1 90 ? 14.584 -15.235 -3.057 1.00 94.88 90 LYS A CA 1
ATOM 772 C C . LYS A 1 90 ? 14.730 -14.525 -4.404 1.00 94.88 90 LYS A C 1
ATOM 774 O O . LYS A 1 90 ? 15.755 -14.648 -5.067 1.00 94.88 90 LYS A O 1
ATOM 779 N N . ARG A 1 91 ? 13.749 -13.697 -4.764 1.00 94.94 91 ARG A N 1
ATOM 780 C CA . ARG A 1 91 ? 13.774 -12.881 -5.987 1.00 94.94 91 ARG A CA 1
ATOM 781 C C . ARG A 1 91 ? 14.841 -11.796 -5.931 1.00 94.94 91 ARG A C 1
ATOM 783 O O . ARG A 1 91 ? 15.562 -11.602 -6.902 1.00 94.94 91 ARG A O 1
ATOM 790 N N . TRP A 1 92 ? 15.034 -11.173 -4.771 1.00 94.81 92 TRP A N 1
ATOM 791 C CA . TRP A 1 92 ? 16.177 -10.285 -4.541 1.00 94.81 92 TRP A CA 1
ATOM 792 C C . TRP A 1 92 ? 17.528 -10.990 -4.713 1.00 94.81 92 TRP A C 1
ATOM 794 O O . TRP A 1 92 ? 18.450 -10.408 -5.283 1.00 94.81 92 TRP A O 1
ATOM 804 N N . GLN A 1 93 ? 17.657 -12.241 -4.263 1.00 95.06 93 GLN A N 1
ATOM 805 C CA . GLN A 1 93 ? 18.882 -13.028 -4.450 1.00 95.06 93 GLN A CA 1
ATOM 806 C C . GLN A 1 93 ? 19.155 -13.315 -5.934 1.00 95.06 93 GLN A C 1
ATOM 808 O O . GLN A 1 93 ? 20.300 -13.181 -6.368 1.00 95.06 93 GLN A O 1
ATOM 813 N N . GLU A 1 94 ? 18.119 -13.631 -6.717 1.00 94.06 94 GLU A N 1
ATOM 814 C CA . GLU A 1 94 ? 18.215 -13.935 -8.157 1.00 94.06 94 GLU A CA 1
ATOM 815 C C . GLU A 1 94 ? 18.756 -12.770 -9.000 1.00 94.06 94 GLU A C 1
ATOM 817 O O . GLU A 1 94 ? 19.415 -13.004 -10.012 1.00 94.06 94 GLU A O 1
ATOM 822 N N . ILE A 1 95 ? 18.508 -11.524 -8.587 1.00 92.50 95 ILE A N 1
ATOM 823 C CA . ILE A 1 95 ? 18.994 -10.321 -9.286 1.00 92.50 95 ILE A CA 1
ATOM 824 C C . ILE A 1 95 ? 20.206 -9.669 -8.609 1.00 92.50 95 ILE A C 1
ATOM 826 O O . ILE A 1 95 ? 20.697 -8.640 -9.074 1.00 92.50 95 ILE A O 1
ATOM 830 N N . SER A 1 96 ? 20.677 -10.235 -7.494 1.00 92.25 96 SER A N 1
ATOM 831 C CA . SER A 1 96 ? 21.647 -9.587 -6.605 1.00 92.25 96 SER A CA 1
ATOM 832 C C . SER A 1 96 ? 22.974 -9.244 -7.288 1.00 92.25 96 SER A C 1
ATOM 834 O O . SER A 1 96 ? 23.592 -8.231 -6.964 1.00 92.25 96 SER A O 1
ATOM 836 N N . ASP A 1 97 ? 23.379 -10.044 -8.276 1.00 91.12 97 ASP A N 1
ATOM 837 C CA . ASP A 1 97 ? 24.600 -9.843 -9.062 1.00 91.12 97 ASP A CA 1
ATOM 838 C C . ASP A 1 97 ? 24.503 -8.677 -10.060 1.00 91.12 97 ASP A C 1
ATOM 840 O O . ASP A 1 97 ? 25.527 -8.163 -10.504 1.00 91.12 97 ASP A O 1
ATOM 844 N N . ILE A 1 98 ? 23.289 -8.227 -10.392 1.00 90.38 98 ILE A N 1
ATOM 845 C CA . ILE A 1 98 ? 23.033 -7.144 -11.358 1.00 90.38 98 ILE A CA 1
ATOM 846 C C . ILE A 1 98 ? 22.927 -5.786 -10.645 1.00 90.38 98 ILE A C 1
ATOM 848 O O . ILE A 1 98 ? 23.178 -4.738 -11.244 1.00 90.38 98 ILE A O 1
ATOM 852 N N . LEU A 1 99 ? 22.615 -5.784 -9.344 1.00 90.25 99 LEU A N 1
ATOM 853 C CA . LEU A 1 99 ? 22.469 -4.566 -8.539 1.00 90.25 99 LEU A CA 1
ATOM 854 C C . LEU A 1 99 ? 23.672 -3.607 -8.619 1.00 90.25 99 LEU A C 1
ATOM 856 O O . LEU A 1 99 ? 23.438 -2.401 -8.726 1.00 90.25 99 LEU A O 1
ATOM 860 N N . PRO A 1 100 ? 24.943 -4.066 -8.626 1.00 90.25 100 PRO A N 1
ATOM 861 C CA . PRO A 1 100 ? 26.080 -3.159 -8.765 1.00 90.25 100 PRO A CA 1
ATOM 862 C C . PRO A 1 100 ? 26.052 -2.383 -10.085 1.00 90.25 100 PRO A C 1
ATOM 864 O O . PRO A 1 100 ? 26.339 -1.187 -10.094 1.00 90.25 100 PRO A O 1
ATOM 867 N N . GLU A 1 101 ? 25.661 -3.023 -11.190 1.00 89.12 101 GLU A N 1
ATOM 868 C CA . GLU A 1 101 ? 25.548 -2.361 -12.494 1.00 89.12 101 GLU A CA 1
ATOM 869 C C . GLU A 1 101 ? 24.401 -1.350 -12.518 1.00 89.12 101 GLU A C 1
ATOM 871 O O . GLU A 1 101 ? 24.569 -0.255 -13.058 1.00 89.12 101 GLU A O 1
ATOM 876 N N . LEU A 1 102 ? 23.274 -1.659 -11.862 1.00 88.31 102 LEU A N 1
ATOM 877 C CA . LEU A 1 102 ? 22.169 -0.710 -11.714 1.00 88.31 102 LEU A CA 1
ATOM 878 C C . LEU A 1 102 ? 22.651 0.596 -11.073 1.00 88.31 102 LEU A C 1
ATOM 880 O O . LEU A 1 102 ? 22.317 1.672 -11.563 1.00 88.31 102 LEU A O 1
ATOM 884 N N . THR A 1 103 ? 23.491 0.520 -10.037 1.00 86.12 103 THR A N 1
ATOM 885 C CA . THR A 1 103 ? 23.979 1.720 -9.335 1.00 86.12 103 THR A CA 1
ATOM 886 C C . THR A 1 103 ? 24.914 2.616 -10.149 1.00 86.12 103 THR A C 1
ATOM 888 O O . THR A 1 103 ? 25.116 3.767 -9.770 1.00 86.12 103 THR A O 1
ATOM 891 N N . LYS A 1 104 ? 25.463 2.138 -11.274 1.00 87.38 104 LYS A N 1
ATOM 892 C CA . LYS A 1 104 ? 26.327 2.943 -12.157 1.00 87.38 104 LYS A CA 1
ATOM 893 C C . LYS A 1 104 ? 25.540 3.865 -13.091 1.00 87.38 104 LYS A C 1
ATOM 895 O O . LYS A 1 104 ? 26.121 4.762 -13.698 1.00 87.38 104 LYS A O 1
ATOM 900 N N . ILE A 1 105 ? 24.235 3.641 -13.237 1.00 85.62 105 ILE A N 1
ATOM 901 C CA . ILE A 1 105 ? 23.352 4.487 -14.045 1.00 85.62 105 ILE A CA 1
ATOM 902 C C . ILE A 1 105 ? 23.084 5.792 -13.285 1.00 85.62 105 ILE A C 1
ATOM 904 O O . ILE A 1 105 ? 22.968 5.785 -12.063 1.00 85.62 105 ILE A O 1
ATOM 908 N N . THR A 1 106 ? 22.926 6.913 -13.999 1.00 84.38 106 THR A N 1
ATOM 909 C CA . THR A 1 106 ? 22.703 8.254 -13.417 1.00 84.38 106 THR A CA 1
ATOM 910 C C . THR A 1 106 ? 21.600 8.296 -12.353 1.00 84.38 106 THR A C 1
ATOM 912 O O . THR A 1 106 ? 21.738 9.009 -11.368 1.00 84.38 106 THR A O 1
ATOM 915 N N . ILE A 1 107 ? 20.530 7.517 -12.536 1.00 84.88 107 ILE A N 1
ATOM 916 C CA . ILE A 1 107 ? 19.376 7.419 -11.622 1.00 84.88 107 ILE A CA 1
ATOM 917 C C . ILE A 1 107 ? 19.329 6.083 -10.861 1.00 84.88 107 ILE A C 1
ATOM 919 O O . ILE A 1 107 ? 18.307 5.71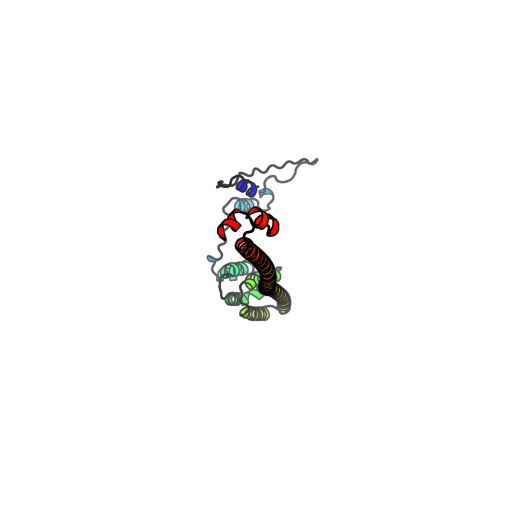9 -10.287 1.00 84.88 107 ILE A O 1
ATOM 923 N N . GLY A 1 108 ? 20.417 5.312 -10.894 1.00 86.25 108 GLY A N 1
ATOM 924 C CA . GLY A 1 108 ? 20.472 3.937 -10.401 1.00 86.25 108 GLY A CA 1
ATOM 925 C C . GLY A 1 108 ? 20.193 3.802 -8.909 1.00 86.25 108 GLY A C 1
ATOM 926 O O . GLY A 1 108 ? 19.481 2.890 -8.496 1.00 86.25 108 GLY A O 1
ATOM 927 N N . TYR A 1 109 ? 20.717 4.737 -8.110 1.00 84.69 109 TYR A N 1
ATOM 928 C CA . TYR A 1 109 ? 20.460 4.796 -6.670 1.00 84.69 109 TYR A CA 1
ATOM 929 C C . TYR A 1 109 ? 18.974 5.034 -6.378 1.00 84.69 109 TYR A C 1
ATOM 931 O O . TYR A 1 109 ? 18.360 4.223 -5.689 1.00 84.69 109 TYR A O 1
ATOM 939 N N . ASP A 1 110 ? 18.399 6.112 -6.927 1.00 86.88 110 ASP A N 1
ATOM 940 C CA . ASP A 1 110 ? 17.007 6.496 -6.647 1.00 86.88 110 ASP A CA 1
ATOM 941 C C . ASP A 1 110 ? 16.049 5.394 -7.117 1.00 86.88 110 ASP A C 1
ATOM 943 O O . ASP A 1 110 ? 15.030 5.106 -6.492 1.00 86.88 110 ASP A O 1
ATOM 947 N N . TYR A 1 111 ? 16.413 4.713 -8.205 1.00 89.06 111 TYR A N 1
ATOM 948 C CA . TYR A 1 111 ? 15.659 3.582 -8.714 1.00 89.06 111 TYR A CA 1
ATOM 949 C C . TYR A 1 111 ? 15.724 2.351 -7.810 1.00 89.06 111 TYR A C 1
ATOM 951 O O . TYR A 1 111 ? 14.699 1.721 -7.552 1.00 89.06 111 TYR A O 1
ATOM 959 N N . LEU A 1 112 ? 16.911 2.006 -7.307 1.00 89.62 112 LEU A N 1
ATOM 960 C CA . LEU A 1 112 ? 17.074 0.907 -6.359 1.00 89.62 112 LEU A CA 1
ATOM 961 C C . LEU A 1 112 ? 16.313 1.184 -5.059 1.00 89.62 112 LEU A C 1
ATOM 963 O O . LEU A 1 112 ? 15.636 0.299 -4.543 1.00 89.62 112 LEU A O 1
ATOM 967 N N . GLU A 1 113 ? 16.372 2.418 -4.567 1.00 88.50 113 GLU A N 1
ATOM 968 C CA . GLU A 1 113 ? 15.612 2.875 -3.406 1.00 88.50 113 GLU A CA 1
ATOM 969 C C . GLU A 1 113 ? 14.094 2.766 -3.642 1.00 88.50 113 GLU A C 1
ATOM 971 O O . GLU A 1 113 ? 13.379 2.219 -2.803 1.00 88.50 113 GLU A O 1
ATOM 976 N N . MET A 1 114 ? 13.599 3.166 -4.818 1.00 89.44 114 MET A N 1
ATOM 977 C CA . MET A 1 114 ? 12.194 2.987 -5.207 1.00 89.44 114 MET A CA 1
ATOM 978 C C . MET A 1 114 ? 11.771 1.508 -5.205 1.00 89.44 114 MET A C 1
ATOM 980 O O . MET A 1 114 ? 10.708 1.172 -4.680 1.00 89.44 114 MET A O 1
ATOM 984 N N . ILE A 1 115 ? 12.589 0.613 -5.770 1.00 91.62 115 ILE A N 1
ATOM 985 C CA . ILE A 1 115 ? 12.310 -0.832 -5.784 1.00 91.62 115 ILE A CA 1
ATOM 986 C C . ILE A 1 115 ? 12.318 -1.400 -4.358 1.00 91.62 115 ILE A C 1
ATOM 988 O O . ILE A 1 115 ? 11.469 -2.226 -4.009 1.00 91.62 115 ILE A O 1
ATOM 992 N N . LEU A 1 116 ? 13.246 -0.950 -3.512 1.00 90.19 116 LEU A N 1
ATOM 993 C CA . LEU A 1 116 ? 13.288 -1.338 -2.105 1.00 90.19 116 LEU A CA 1
ATOM 994 C C . LEU A 1 116 ? 12.007 -0.916 -1.395 1.00 90.19 116 LEU A C 1
ATOM 996 O O . LEU A 1 116 ? 11.336 -1.772 -0.832 1.00 90.19 116 LEU A O 1
ATOM 1000 N N . TYR A 1 117 ? 11.597 0.347 -1.498 1.00 87.88 117 TYR A N 1
ATOM 1001 C CA . TYR A 1 117 ? 10.346 0.808 -0.892 1.00 87.88 117 TYR A CA 1
ATOM 1002 C C . TYR A 1 117 ? 9.130 0.028 -1.379 1.00 87.88 117 TYR A C 1
ATOM 1004 O O . TYR A 1 117 ? 8.296 -0.391 -0.576 1.00 87.88 117 TYR A O 1
ATOM 1012 N N . TYR A 1 118 ? 9.057 -0.230 -2.682 1.00 90.06 118 TYR A N 1
ATOM 1013 C CA . TYR A 1 118 ? 7.980 -1.016 -3.264 1.00 90.06 118 TYR A CA 1
ATOM 1014 C C . TYR A 1 118 ? 7.909 -2.434 -2.670 1.00 90.06 118 TYR A C 1
ATOM 1016 O O . TYR A 1 118 ? 6.842 -2.884 -2.245 1.00 90.06 118 TYR A O 1
ATOM 1024 N N . THR A 1 119 ? 9.047 -3.125 -2.584 1.00 91.69 119 THR A N 1
ATOM 1025 C CA . THR A 1 119 ? 9.115 -4.532 -2.151 1.00 91.69 119 THR A CA 1
ATOM 1026 C C . THR A 1 119 ? 9.090 -4.716 -0.631 1.00 91.69 119 THR A C 1
ATOM 1028 O O . THR A 1 119 ? 8.551 -5.712 -0.152 1.00 91.69 119 THR A O 1
ATOM 1031 N N . LEU A 1 120 ? 9.591 -3.759 0.154 1.00 87.12 120 LEU A N 1
ATOM 1032 C CA . LEU A 1 120 ? 9.642 -3.840 1.622 1.00 87.12 120 LEU A CA 1
ATOM 1033 C C . LEU A 1 120 ? 8.268 -3.937 2.275 1.00 87.12 120 LEU A C 1
ATOM 1035 O O . LEU A 1 120 ? 8.151 -4.533 3.342 1.00 87.12 120 LEU A O 1
ATOM 1039 N N . THR A 1 121 ? 7.231 -3.416 1.618 1.00 82.81 121 THR A N 1
ATOM 1040 C CA . THR A 1 121 ? 5.838 -3.561 2.071 1.00 82.81 121 THR A CA 1
ATOM 1041 C C . THR A 1 121 ? 5.332 -5.008 2.027 1.00 82.81 121 THR A C 1
ATOM 1043 O O . THR A 1 121 ? 4.287 -5.312 2.604 1.00 82.81 121 THR A O 1
ATOM 1046 N N . LYS A 1 122 ? 6.039 -5.899 1.319 1.00 88.75 122 LYS A N 1
ATOM 1047 C CA . LYS A 1 122 ? 5.686 -7.314 1.128 1.00 88.75 122 LYS A CA 1
ATOM 1048 C C . LYS A 1 122 ? 6.710 -8.287 1.702 1.00 88.75 122 LYS A C 1
ATOM 1050 O O . LYS A 1 122 ? 6.391 -9.462 1.841 1.00 88.75 122 LYS A O 1
ATOM 1055 N N . ILE A 1 123 ? 7.909 -7.819 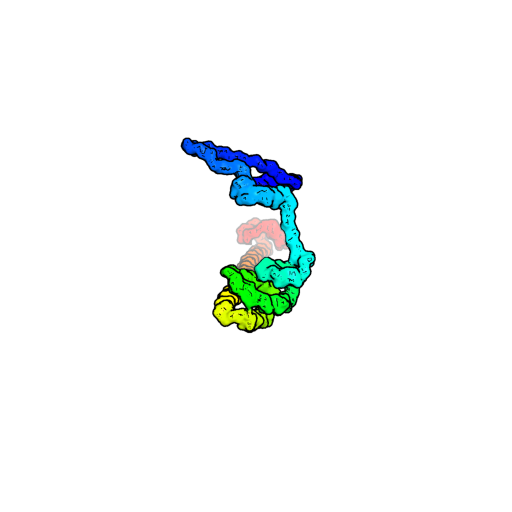2.042 1.00 88.06 123 ILE A N 1
ATOM 1056 C CA . ILE A 1 123 ? 8.945 -8.646 2.665 1.00 88.06 123 ILE A CA 1
ATOM 1057 C C . ILE A 1 123 ? 8.622 -8.869 4.142 1.00 88.06 123 ILE A C 1
ATOM 1059 O O . ILE A 1 123 ? 8.314 -7.931 4.878 1.00 88.06 123 ILE A O 1
ATOM 1063 N N . GLU A 1 124 ? 8.739 -10.120 4.585 1.00 85.62 124 GLU A N 1
ATOM 1064 C CA . GLU A 1 124 ? 8.565 -10.487 5.988 1.00 85.62 124 GLU A CA 1
ATOM 1065 C C . GLU A 1 124 ? 9.614 -9.813 6.886 1.00 85.62 124 GLU A C 1
ATOM 1067 O O . GLU A 1 124 ? 10.785 -9.692 6.524 1.00 85.62 124 GLU A O 1
ATOM 1072 N N . GLN A 1 125 ? 9.225 -9.442 8.112 1.00 81.75 125 GLN A N 1
ATOM 1073 C CA . GLN A 1 125 ? 10.126 -8.793 9.078 1.00 81.75 125 GLN A CA 1
ATOM 1074 C C . GLN A 1 125 ? 11.421 -9.589 9.312 1.00 81.75 125 GLN A C 1
ATOM 1076 O O . GLN A 1 125 ? 12.495 -9.003 9.425 1.00 81.75 125 GLN A O 1
ATOM 1081 N N . ALA A 1 126 ? 11.335 -10.924 9.341 1.00 85.94 126 ALA A N 1
ATOM 1082 C CA . ALA A 1 126 ? 12.486 -11.808 9.534 1.00 85.94 126 ALA A CA 1
ATOM 1083 C C . ALA A 1 126 ? 13.475 -11.799 8.352 1.00 85.94 126 ALA A C 1
ATOM 1085 O O . ALA A 1 126 ? 14.654 -12.118 8.524 1.00 85.94 126 ALA A O 1
ATOM 1086 N N . ASP A 1 127 ? 13.010 -11.422 7.161 1.00 90.31 127 ASP A N 1
ATOM 1087 C CA . ASP A 1 127 ? 13.802 -11.404 5.934 1.00 90.31 127 ASP A CA 1
ATOM 1088 C C . ASP A 1 127 ? 14.382 -10.023 5.616 1.00 90.31 127 ASP A C 1
ATOM 1090 O O . ASP A 1 127 ? 15.363 -9.942 4.874 1.00 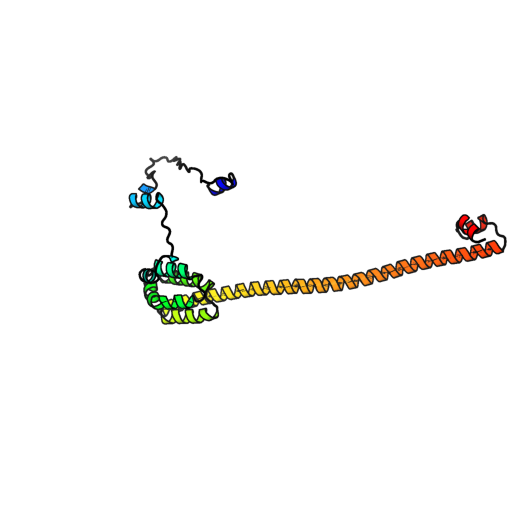90.31 127 ASP A O 1
ATOM 1094 N N . LYS A 1 128 ? 13.869 -8.947 6.232 1.00 87.12 128 LYS A N 1
ATOM 1095 C CA . LYS A 1 128 ? 14.409 -7.584 6.074 1.00 87.12 128 LYS A CA 1
ATOM 1096 C C . LYS A 1 128 ? 15.908 -7.515 6.405 1.00 87.12 128 LYS A C 1
ATOM 1098 O O . LYS A 1 128 ? 16.673 -6.990 5.605 1.00 87.12 128 LYS A O 1
ATOM 1103 N N . ILE A 1 129 ? 16.347 -8.152 7.495 1.00 86.19 129 ILE A N 1
ATOM 1104 C CA . ILE A 1 129 ? 17.771 -8.214 7.894 1.00 86.19 129 ILE A CA 1
ATOM 1105 C C . ILE A 1 129 ? 18.610 -8.999 6.870 1.00 86.19 129 ILE A C 1
ATOM 1107 O O . ILE A 1 129 ? 19.764 -8.673 6.592 1.00 86.19 129 ILE A O 1
ATOM 1111 N N . LYS A 1 130 ? 18.053 -10.063 6.281 1.00 92.06 130 LYS A N 1
ATOM 1112 C CA . LYS A 1 130 ? 18.765 -10.844 5.256 1.00 92.06 130 LYS A CA 1
ATOM 1113 C C . LYS A 1 130 ? 18.916 -10.045 3.966 1.00 92.06 130 LYS A C 1
ATOM 1115 O O . LYS A 1 130 ? 19.979 -10.104 3.352 1.00 92.06 130 LYS A O 1
ATOM 1120 N N . LEU A 1 131 ? 17.883 -9.298 3.575 1.00 91.25 131 LEU A N 1
ATOM 1121 C CA . LEU A 1 131 ? 17.948 -8.379 2.442 1.00 91.25 131 LEU A CA 1
ATOM 1122 C C . LEU A 1 131 ? 18.981 -7.277 2.697 1.00 91.25 131 LEU A C 1
ATOM 1124 O O . LEU A 1 131 ? 19.812 -7.008 1.840 1.00 91.25 131 LEU A O 1
ATOM 1128 N N . GLU A 1 132 ? 18.975 -6.691 3.888 1.00 88.00 132 GLU A N 1
ATOM 1129 C CA . GLU A 1 132 ? 19.937 -5.676 4.317 1.00 88.00 132 GLU A CA 1
ATOM 1130 C C . GLU A 1 132 ? 21.391 -6.159 4.158 1.00 88.00 132 GLU A C 1
ATOM 1132 O O . GLU A 1 132 ? 22.224 -5.502 3.523 1.00 88.00 132 GLU A O 1
ATOM 1137 N N . ASN A 1 133 ? 21.676 -7.367 4.651 1.00 89.06 133 ASN A N 1
ATOM 1138 C CA . ASN A 1 133 ? 22.975 -8.014 4.484 1.00 89.06 133 ASN A CA 1
ATOM 1139 C C . ASN A 1 133 ? 23.296 -8.285 3.008 1.00 89.06 133 ASN A C 1
ATOM 1141 O O . ASN A 1 133 ? 24.409 -8.006 2.564 1.00 89.06 133 ASN A O 1
ATOM 1145 N N . LEU A 1 134 ? 22.334 -8.786 2.225 1.00 92.12 134 LEU A N 1
ATOM 1146 C CA . LEU A 1 134 ? 22.511 -9.021 0.789 1.00 92.12 134 LEU A CA 1
ATOM 1147 C C . LEU A 1 134 ? 22.933 -7.731 0.071 1.00 92.12 134 LEU A C 1
ATOM 1149 O O . LEU A 1 134 ? 23.948 -7.722 -0.625 1.00 92.12 134 LEU A O 1
ATOM 1153 N N . LEU A 1 135 ? 22.213 -6.630 0.289 1.00 90.75 135 LEU A N 1
ATOM 1154 C CA . LEU A 1 135 ? 22.514 -5.332 -0.320 1.00 90.75 135 LEU A CA 1
ATOM 1155 C C . LEU A 1 135 ? 23.882 -4.808 0.125 1.00 90.75 135 LEU A C 1
ATOM 1157 O O . LEU A 1 135 ? 24.672 -4.381 -0.712 1.00 90.75 135 LEU A O 1
ATOM 1161 N N . SER A 1 136 ? 24.198 -4.911 1.416 1.00 87.88 136 SER A N 1
ATOM 1162 C CA . SER A 1 136 ? 25.488 -4.478 1.970 1.00 87.88 136 SER A CA 1
ATOM 1163 C C . SER A 1 136 ? 26.674 -5.241 1.377 1.00 87.88 136 SER A C 1
ATOM 1165 O O . SER A 1 136 ? 27.749 -4.674 1.212 1.00 87.88 136 SER A O 1
ATOM 1167 N N . THR A 1 137 ? 26.488 -6.523 1.042 1.00 90.25 137 THR A N 1
ATOM 1168 C CA . THR A 1 137 ? 27.544 -7.345 0.424 1.00 90.25 137 THR A CA 1
ATOM 1169 C C . THR A 1 137 ? 27.725 -7.083 -1.067 1.00 90.25 137 THR A C 1
ATOM 1171 O O . THR A 1 137 ? 28.834 -7.231 -1.577 1.00 90.25 137 THR A O 1
ATOM 1174 N N . LYS A 1 138 ? 26.651 -6.732 -1.782 1.00 91.25 138 LYS A N 1
ATOM 1175 C CA . LYS A 1 138 ? 26.682 -6.557 -3.241 1.00 91.25 138 LYS A CA 1
ATOM 1176 C C . LYS A 1 138 ? 27.029 -5.130 -3.647 1.00 91.25 138 LYS A C 1
ATOM 1178 O O . LYS A 1 138 ? 27.682 -4.933 -4.666 1.00 91.25 138 LYS A O 1
ATOM 1183 N N . LEU A 1 139 ? 26.600 -4.135 -2.878 1.00 89.88 139 LEU A N 1
ATOM 1184 C CA . LEU A 1 139 ? 26.746 -2.723 -3.224 1.00 89.88 139 LEU A CA 1
ATOM 1185 C C . LEU A 1 139 ? 28.054 -2.132 -2.682 1.00 89.88 139 LEU A C 1
ATOM 1187 O O . LEU A 1 139 ? 28.607 -2.590 -1.687 1.00 89.88 139 LEU A O 1
ATOM 1191 N N . ASN A 1 140 ? 28.540 -1.067 -3.324 1.00 84.62 140 ASN A N 1
ATOM 1192 C CA . ASN A 1 140 ? 29.691 -0.312 -2.823 1.00 84.62 140 ASN A CA 1
ATOM 1193 C C . ASN A 1 140 ? 29.355 0.318 -1.446 1.00 84.62 140 ASN A C 1
ATOM 1195 O O . ASN A 1 140 ? 28.250 0.857 -1.304 1.00 84.62 140 ASN A O 1
ATOM 1199 N N . PRO A 1 141 ? 30.279 0.299 -0.458 1.00 83.75 141 PRO A N 1
ATOM 1200 C CA . PRO A 1 141 ? 30.096 0.871 0.879 1.00 83.75 141 PRO A CA 1
ATOM 1201 C C . PRO A 1 141 ? 29.392 2.230 0.964 1.00 83.75 141 PRO A C 1
ATOM 1203 O O . PRO A 1 141 ? 28.577 2.429 1.864 1.00 83.75 141 PRO A O 1
ATOM 1206 N N . GLU A 1 142 ? 29.667 3.163 0.049 1.00 83.50 142 GLU A N 1
ATOM 1207 C CA . GLU A 1 142 ? 29.030 4.489 0.057 1.00 83.50 142 GLU A CA 1
ATOM 1208 C C . GLU A 1 142 ? 27.516 4.401 -0.195 1.00 83.50 142 GLU A C 1
ATOM 1210 O O . GLU A 1 142 ? 26.709 4.929 0.576 1.00 83.50 142 GLU A O 1
ATOM 1215 N N . ILE A 1 143 ? 27.130 3.669 -1.243 1.00 78.06 143 ILE A N 1
ATOM 1216 C CA . ILE A 1 143 ? 25.731 3.450 -1.622 1.00 78.06 143 ILE A CA 1
ATOM 1217 C C . ILE A 1 143 ? 25.025 2.598 -0.572 1.00 78.06 143 ILE A C 1
ATOM 1219 O O . ILE A 1 143 ? 23.920 2.945 -0.155 1.00 78.06 143 ILE A O 1
ATOM 1223 N N . GLY A 1 144 ? 25.683 1.529 -0.110 1.00 78.69 144 GLY A N 1
ATOM 1224 C CA . GLY A 1 144 ? 25.185 0.686 0.971 1.00 78.69 144 GLY A CA 1
ATOM 1225 C C . GLY A 1 144 ? 24.853 1.526 2.200 1.00 78.69 144 GLY A C 1
ATOM 1226 O O . GLY A 1 144 ? 23.709 1.555 2.627 1.00 78.69 144 GLY A O 1
ATOM 1227 N N . THR A 1 145 ? 25.801 2.320 2.704 1.00 82.25 145 THR A N 1
ATOM 1228 C CA . THR A 1 145 ? 25.592 3.156 3.901 1.00 82.25 145 THR A CA 1
ATOM 1229 C C . THR A 1 145 ? 24.422 4.129 3.746 1.00 82.25 145 THR A C 1
ATOM 1231 O O . THR A 1 145 ? 23.644 4.326 4.682 1.00 82.25 145 THR A O 1
ATOM 1234 N N . ARG A 1 146 ? 24.280 4.750 2.570 1.00 82.31 146 ARG A N 1
ATOM 1235 C CA . ARG A 1 146 ? 23.192 5.696 2.304 1.00 82.31 146 ARG A CA 1
ATOM 1236 C C . ARG A 1 146 ? 21.826 5.001 2.266 1.00 82.31 146 ARG A C 1
ATOM 1238 O O . ARG A 1 146 ? 20.912 5.477 2.935 1.00 82.31 146 ARG A O 1
ATOM 1245 N N . LEU A 1 147 ? 21.708 3.875 1.558 1.00 81.94 147 LEU A N 1
ATOM 1246 C CA . LEU A 1 147 ? 20.475 3.077 1.527 1.00 81.94 147 LEU A CA 1
ATOM 1247 C C . LEU A 1 147 ? 20.093 2.605 2.929 1.00 81.94 147 LEU A C 1
ATOM 1249 O O . LEU A 1 147 ? 18.949 2.749 3.331 1.00 81.94 147 LEU A O 1
ATOM 1253 N N . MET A 1 148 ? 21.058 2.116 3.704 1.00 83.38 148 MET A N 1
ATOM 1254 C CA . MET A 1 148 ? 20.833 1.609 5.062 1.00 83.38 148 MET A CA 1
ATOM 1255 C C . MET A 1 148 ? 20.293 2.696 5.992 1.00 83.38 148 MET A C 1
ATOM 1257 O O . MET A 1 148 ? 19.401 2.434 6.793 1.00 83.38 148 MET A O 1
ATOM 1261 N N . ARG A 1 149 ? 20.776 3.937 5.852 1.00 85.69 149 ARG A N 1
ATOM 1262 C CA . ARG A 1 149 ? 20.217 5.090 6.571 1.00 85.69 149 ARG A CA 1
ATOM 1263 C C . ARG A 1 149 ? 18.755 5.336 6.190 1.00 85.69 149 ARG A C 1
ATOM 1265 O O . ARG A 1 149 ? 17.923 5.450 7.081 1.00 85.69 149 ARG A O 1
ATOM 1272 N N . SER A 1 150 ? 18.456 5.372 4.892 1.00 84.06 150 SER A N 1
ATOM 1273 C CA . SER A 1 150 ? 17.099 5.572 4.359 1.00 84.06 150 SER A CA 1
ATOM 1274 C C . SER A 1 150 ? 16.133 4.477 4.845 1.00 84.06 150 SER A C 1
ATOM 1276 O O . SER A 1 150 ? 15.043 4.753 5.344 1.00 84.06 150 SER A O 1
ATOM 1278 N N . LEU A 1 151 ? 16.582 3.218 4.819 1.00 82.06 151 LEU A N 1
ATOM 1279 C CA . LEU A 1 151 ? 15.838 2.067 5.334 1.00 82.06 151 LEU A CA 1
ATOM 1280 C C . LEU A 1 151 ? 15.606 2.142 6.844 1.00 82.06 151 LEU A C 1
ATOM 1282 O O . LEU A 1 151 ? 14.494 1.881 7.301 1.00 82.06 151 LEU A O 1
ATOM 1286 N N . ALA A 1 152 ? 16.623 2.523 7.619 1.00 81.81 152 ALA A N 1
ATOM 1287 C CA . ALA A 1 152 ? 16.499 2.682 9.063 1.00 81.81 152 ALA A CA 1
ATOM 1288 C C . ALA A 1 152 ? 15.487 3.778 9.429 1.00 81.81 152 ALA A C 1
ATOM 1290 O O . ALA A 1 152 ? 14.655 3.573 10.313 1.00 81.81 152 ALA A O 1
ATOM 1291 N N . GLU A 1 153 ? 15.514 4.912 8.723 1.00 84.88 153 GLU A N 1
ATOM 1292 C CA . GLU A 1 153 ? 14.530 5.991 8.873 1.00 84.88 153 GLU A CA 1
ATOM 1293 C C . GLU A 1 153 ? 13.112 5.497 8.552 1.00 84.88 153 GLU A C 1
ATOM 1295 O O . GLU A 1 153 ? 12.184 5.721 9.336 1.00 84.88 153 GLU A O 1
ATOM 1300 N N . HIS A 1 154 ? 12.946 4.754 7.455 1.00 83.06 154 HIS A N 1
ATOM 1301 C CA . HIS A 1 154 ? 11.664 4.157 7.088 1.00 83.06 154 HIS A CA 1
ATOM 1302 C C . HIS A 1 154 ? 11.154 3.173 8.146 1.00 83.06 154 HIS A C 1
ATOM 1304 O O . HIS A 1 154 ? 9.998 3.256 8.551 1.00 83.06 154 HIS A O 1
ATOM 1310 N N . TRP A 1 155 ? 11.990 2.255 8.640 1.00 82.19 155 TRP A N 1
ATOM 1311 C CA . TRP A 1 155 ? 11.586 1.302 9.682 1.00 82.19 155 TRP A CA 1
ATOM 1312 C C . TRP A 1 155 ? 11.259 1.980 11.008 1.00 82.19 155 TRP A C 1
ATOM 1314 O O . TRP A 1 155 ? 10.331 1.559 11.697 1.00 82.19 155 TRP A O 1
ATOM 1324 N N . GLN A 1 156 ? 11.985 3.038 11.372 1.00 85.94 156 GLN A N 1
ATOM 1325 C CA . GLN A 1 156 ? 11.673 3.825 12.560 1.00 85.94 156 GLN A CA 1
ATOM 1326 C C . GLN A 1 156 ? 10.295 4.486 12.436 1.00 85.94 156 GLN A C 1
ATOM 1328 O O . GLN A 1 156 ? 9.518 4.479 13.395 1.00 85.94 156 GLN A O 1
ATOM 1333 N N . GLN A 1 157 ? 9.983 5.037 11.263 1.00 86.25 157 GLN A N 1
ATOM 1334 C CA . GLN A 1 157 ? 8.686 5.645 10.987 1.00 86.25 157 GLN A CA 1
ATOM 1335 C C . GLN A 1 157 ? 7.561 4.599 10.971 1.00 86.25 157 GLN A C 1
ATOM 1337 O O . GLN A 1 157 ? 6.557 4.788 11.655 1.00 86.25 157 GLN A O 1
ATOM 1342 N N . GLU A 1 158 ? 7.759 3.469 10.287 1.00 83.75 158 GLU A N 1
ATOM 1343 C CA . GLU A 1 158 ? 6.828 2.331 10.252 1.00 83.75 158 GLU A CA 1
ATOM 1344 C C . GLU A 1 158 ? 6.542 1.815 11.674 1.00 83.75 158 GLU A C 1
ATOM 1346 O O . GLU A 1 158 ? 5.389 1.679 12.080 1.00 83.75 158 GLU A O 1
ATOM 1351 N N . GLY A 1 159 ? 7.586 1.619 12.486 1.00 85.81 159 GLY A N 1
ATOM 1352 C CA . GLY A 1 159 ? 7.450 1.195 13.880 1.00 85.81 159 GLY A CA 1
ATOM 1353 C C . GLY A 1 159 ? 6.702 2.209 14.750 1.00 85.81 159 GLY A C 1
ATOM 1354 O O . GLY A 1 159 ? 5.896 1.822 15.598 1.00 85.81 159 GLY A O 1
ATOM 1355 N N . LYS A 1 160 ? 6.913 3.512 14.530 1.00 91.75 160 LYS A N 1
ATOM 1356 C CA . LYS A 1 160 ? 6.172 4.574 15.225 1.00 91.75 160 LYS A CA 1
ATOM 1357 C C . LYS A 1 160 ? 4.692 4.567 14.845 1.00 91.75 160 LYS A C 1
ATOM 1359 O O . LYS A 1 160 ? 3.849 4.710 15.727 1.00 91.75 160 LYS A O 1
ATOM 1364 N N . GLU A 1 161 ? 4.374 4.411 13.565 1.00 87.75 161 GLU A N 1
ATOM 1365 C CA . GLU A 1 161 ? 2.993 4.349 13.075 1.00 87.75 161 GLU A CA 1
ATOM 1366 C C . GLU A 1 161 ? 2.253 3.133 13.631 1.00 87.75 161 GLU A C 1
ATOM 1368 O O . GLU A 1 161 ? 1.154 3.286 14.168 1.00 87.75 161 GLU A O 1
ATOM 1373 N N . ILE A 1 162 ? 2.887 1.956 13.604 1.00 88.38 162 ILE A N 1
ATOM 1374 C CA . ILE A 1 162 ? 2.353 0.736 14.223 1.00 88.38 162 ILE A CA 1
ATOM 1375 C C . ILE A 1 162 ? 2.121 0.961 15.720 1.00 88.38 162 ILE A C 1
ATOM 1377 O O . ILE A 1 162 ? 1.021 0.717 16.209 1.00 88.38 162 ILE A O 1
ATOM 1381 N N . GLY A 1 163 ? 3.106 1.503 16.442 1.00 92.00 163 GLY A N 1
ATOM 1382 C CA . GLY A 1 163 ? 2.981 1.758 17.879 1.00 92.00 163 GLY A CA 1
ATOM 1383 C C . GLY A 1 163 ? 1.861 2.745 18.233 1.00 92.00 163 GLY A C 1
ATOM 1384 O O . GLY A 1 163 ? 1.179 2.569 19.243 1.00 92.00 163 GLY A O 1
ATOM 1385 N N . ILE A 1 164 ? 1.626 3.766 17.401 1.00 94.81 164 ILE A N 1
ATOM 1386 C CA . ILE A 1 164 ? 0.499 4.696 17.567 1.00 94.81 164 ILE A CA 1
ATOM 1387 C C . ILE A 1 164 ? -0.833 3.978 17.333 1.00 94.81 164 ILE A C 1
ATOM 1389 O O . ILE A 1 164 ? -1.754 4.144 18.133 1.00 94.81 164 ILE A O 1
ATOM 1393 N N . LEU A 1 165 ? -0.942 3.187 16.262 1.00 91.88 165 LEU A N 1
ATOM 1394 C CA . LEU A 1 165 ? -2.159 2.446 15.927 1.00 91.88 165 LEU A CA 1
ATOM 1395 C C . LEU A 1 165 ? -2.521 1.435 17.018 1.00 91.88 165 LEU A C 1
ATOM 1397 O O . LEU A 1 165 ? -3.654 1.436 17.500 1.00 91.88 165 LEU A O 1
ATOM 1401 N N . GLU A 1 166 ? -1.560 0.621 17.452 1.00 92.25 166 GLU A N 1
ATOM 1402 C CA . GLU A 1 166 ? -1.748 -0.336 18.546 1.00 92.25 166 GLU A CA 1
ATOM 1403 C C . GLU A 1 166 ? -2.101 0.381 19.853 1.00 92.25 166 GLU A C 1
ATOM 1405 O O . GLU A 1 166 ? -3.041 -0.009 20.548 1.00 92.25 166 GLU A O 1
ATOM 1410 N N . GLY A 1 167 ? -1.397 1.471 20.173 1.00 94.25 167 GLY A N 1
ATOM 1411 C CA . GLY A 1 167 ? -1.667 2.280 21.359 1.00 94.25 167 GLY A CA 1
ATOM 1412 C C . GLY A 1 167 ? -3.079 2.868 21.369 1.00 94.25 167 GLY A C 1
ATOM 1413 O O . GLY A 1 167 ? -3.746 2.838 22.406 1.00 94.25 167 GLY A O 1
ATOM 1414 N N . LEU A 1 168 ? -3.561 3.353 20.221 1.00 95.25 168 LEU A N 1
ATOM 1415 C CA . LEU A 1 168 ? -4.915 3.882 20.068 1.00 95.25 168 LEU A CA 1
ATOM 1416 C C . LEU A 1 168 ? -5.965 2.779 20.227 1.00 95.25 168 LEU A C 1
ATOM 1418 O O . LEU A 1 168 ? -6.889 2.948 21.017 1.00 95.25 168 LEU A O 1
ATOM 1422 N N . GLN A 1 169 ? -5.795 1.641 19.550 1.00 92.44 169 GLN A N 1
ATOM 1423 C CA . GLN A 1 169 ? -6.726 0.511 19.640 1.00 92.44 169 GLN A CA 1
ATOM 1424 C C . GLN A 1 169 ? -6.824 -0.038 21.065 1.00 92.44 169 GLN A C 1
ATOM 1426 O O . GLN A 1 169 ? -7.918 -0.227 21.600 1.00 92.44 169 GLN A O 1
ATOM 1431 N N . VAL A 1 170 ? -5.680 -0.264 21.715 1.00 94.12 170 VAL A N 1
ATOM 1432 C CA . VAL A 1 170 ? -5.636 -0.745 23.101 1.00 94.12 170 VAL A CA 1
ATOM 1433 C C . VAL A 1 170 ? -6.223 0.299 24.053 1.00 94.12 170 VAL A C 1
ATOM 1435 O O . VAL A 1 170 ? -6.935 -0.060 24.993 1.00 94.12 170 VAL A O 1
ATOM 1438 N N . GLY A 1 171 ? -5.933 1.582 23.828 1.00 94.25 171 GLY A N 1
ATOM 1439 C CA . GLY A 1 171 ? -6.464 2.690 24.618 1.00 94.25 171 GLY A CA 1
ATOM 1440 C C . GLY A 1 171 ? -7.983 2.809 24.517 1.00 94.25 171 GLY A C 1
ATOM 1441 O O . GLY A 1 171 ? -8.652 2.914 25.544 1.00 94.25 171 GLY A O 1
ATOM 1442 N N . GLU A 1 172 ? -8.529 2.731 23.306 1.00 95.19 172 GLU A N 1
ATOM 1443 C CA . GLU A 1 172 ? -9.968 2.768 23.038 1.00 95.19 172 GLU A CA 1
ATOM 1444 C C . GLU A 1 172 ? -10.680 1.571 23.674 1.00 95.19 172 GLU A C 1
ATOM 1446 O O . GLU A 1 172 ? -11.617 1.759 24.451 1.00 95.19 172 GLU A O 1
ATOM 1451 N N . ALA A 1 173 ? -10.181 0.352 23.447 1.00 92.56 173 ALA A N 1
ATOM 1452 C CA . ALA A 1 173 ? -10.761 -0.863 24.019 1.00 92.56 173 ALA A CA 1
ATOM 1453 C C . ALA A 1 173 ? -10.791 -0.820 25.556 1.00 92.56 173 ALA A C 1
ATOM 1455 O O . ALA A 1 173 ? -11.822 -1.094 26.176 1.00 92.56 173 ALA A O 1
ATOM 1456 N N . LYS A 1 174 ? -9.682 -0.412 26.190 1.00 93.75 174 LYS A N 1
ATOM 1457 C CA . LYS A 1 174 ? -9.624 -0.238 27.651 1.00 93.75 174 LYS A CA 1
ATOM 1458 C C . LYS A 1 174 ? -10.543 0.883 28.129 1.00 93.75 174 LYS A C 1
ATOM 1460 O O . LYS A 1 174 ? -11.177 0.741 29.172 1.00 93.75 174 LYS A O 1
ATOM 1465 N N . GLY A 1 175 ? -10.614 1.990 27.392 1.00 94.06 175 GLY A N 1
ATOM 1466 C CA . GLY A 1 175 ? -11.473 3.128 27.707 1.00 94.06 175 GLY A CA 1
ATOM 1467 C C . GLY A 1 175 ? -12.951 2.746 27.731 1.00 94.06 175 GLY A C 1
ATOM 1468 O O . GLY A 1 175 ? -13.635 3.048 28.709 1.00 94.06 175 GLY A O 1
ATOM 1469 N N . ILE A 1 176 ? -13.412 2.020 26.708 1.00 95.19 176 ILE A N 1
ATOM 1470 C CA . ILE A 1 176 ? -14.780 1.490 26.619 1.00 95.19 176 ILE A CA 1
ATOM 1471 C C . ILE A 1 176 ? -15.049 0.540 27.785 1.00 95.19 176 ILE A C 1
ATOM 1473 O O . ILE A 1 176 ? -15.980 0.772 28.551 1.00 95.19 176 ILE A O 1
ATOM 1477 N N . GLN A 1 177 ? -14.189 -0.459 27.995 1.00 92.81 177 GLN A N 1
ATOM 1478 C CA . GLN A 1 177 ? -14.380 -1.456 29.050 1.00 92.81 177 GLN A CA 1
ATOM 1479 C C . GLN A 1 177 ? -14.463 -0.822 30.450 1.00 92.81 177 GLN A C 1
ATOM 1481 O O . GLN A 1 177 ? -15.335 -1.162 31.250 1.00 92.81 177 GLN A O 1
ATOM 1486 N N . ILE A 1 178 ? -13.564 0.120 30.759 1.00 93.38 178 ILE A N 1
ATOM 1487 C CA . ILE A 1 178 ? -13.568 0.832 32.045 1.00 93.38 178 ILE A CA 1
ATOM 1488 C C . ILE A 1 178 ? -14.801 1.735 32.156 1.00 93.38 178 ILE A C 1
ATOM 1490 O O . ILE A 1 178 ? -15.398 1.822 33.232 1.00 93.38 178 ILE A O 1
ATOM 1494 N N . GLY A 1 179 ? -15.167 2.425 31.074 1.00 93.88 179 GLY A N 1
ATOM 1495 C CA . GLY A 1 179 ? -16.328 3.309 31.017 1.00 93.88 179 GLY A CA 1
ATOM 1496 C C . GLY A 1 179 ? -17.636 2.563 31.265 1.00 93.88 179 GLY A C 1
ATOM 1497 O O . GLY A 1 179 ? -18.421 2.985 32.112 1.00 93.88 179 GLY A O 1
ATOM 1498 N N . GLU A 1 180 ? -17.832 1.427 30.599 1.00 94.75 180 GLU A N 1
ATOM 1499 C CA . GLU A 1 180 ? -18.994 0.551 30.777 1.00 94.75 180 GLU A CA 1
ATOM 1500 C C . GLU A 1 180 ? -19.059 -0.016 32.194 1.00 94.75 180 GLU A C 1
ATOM 1502 O O . GLU A 1 180 ? -20.083 0.129 32.862 1.00 94.75 180 GLU A O 1
ATOM 1507 N N . ALA A 1 181 ? -17.958 -0.581 32.702 1.00 92.00 181 ALA A N 1
ATOM 1508 C CA . ALA A 1 181 ? -17.916 -1.150 34.049 1.00 92.00 181 ALA A CA 1
ATOM 1509 C C . ALA A 1 181 ? -18.245 -0.104 35.127 1.00 92.00 181 ALA A C 1
ATOM 1511 O O . ALA A 1 181 ? -19.071 -0.348 36.010 1.00 92.00 181 ALA A O 1
ATOM 1512 N N . LYS A 1 182 ? -17.650 1.094 35.036 1.00 92.44 182 LYS A N 1
ATOM 1513 C CA . LYS A 1 182 ? -17.964 2.203 35.951 1.00 92.44 182 LYS A CA 1
ATOM 1514 C C . LYS A 1 182 ? -19.399 2.694 35.777 1.00 92.44 182 LYS A C 1
ATOM 1516 O O . LYS A 1 182 ? -20.051 3.007 36.770 1.00 92.44 182 LYS A O 1
ATOM 1521 N N . GLY A 1 183 ? -19.888 2.771 34.541 1.00 93.25 183 GLY A N 1
ATOM 1522 C CA . GLY A 1 183 ? -21.253 3.185 34.226 1.00 93.25 183 GLY A CA 1
ATOM 1523 C C . GLY A 1 183 ? -22.296 2.264 34.855 1.00 93.25 183 GLY A C 1
ATOM 1524 O O . GLY A 1 183 ? -23.205 2.754 35.525 1.00 93.25 183 GLY A O 1
ATOM 1525 N 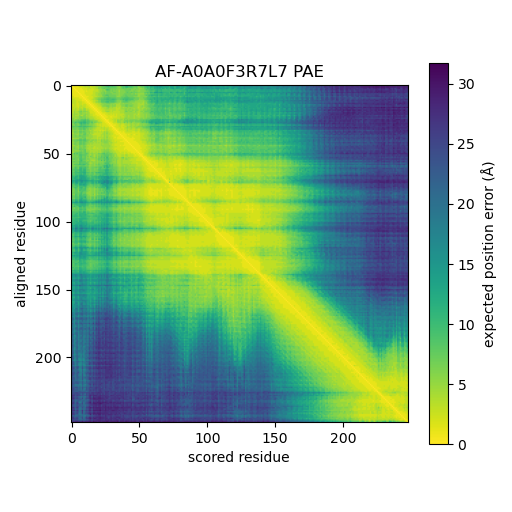N . ILE A 1 184 ? -22.117 0.947 34.715 1.00 94.50 184 ILE A N 1
ATOM 1526 C CA . ILE A 1 184 ? -22.974 -0.077 35.330 1.00 94.50 184 ILE A CA 1
ATOM 1527 C C . ILE A 1 184 ? -22.931 0.049 36.851 1.00 94.50 184 ILE A C 1
ATOM 1529 O O . ILE A 1 184 ? -23.972 0.237 37.472 1.00 94.50 184 ILE A O 1
ATOM 1533 N N . GLN A 1 185 ? -21.737 0.057 37.449 1.00 91.94 185 GLN A N 1
ATOM 1534 C CA . GLN A 1 185 ? -21.587 0.114 38.905 1.00 91.94 185 GLN A CA 1
ATOM 1535 C C . GLN A 1 185 ? -22.237 1.369 39.514 1.00 91.94 185 GLN A C 1
ATOM 1537 O O . GLN A 1 185 ? -22.944 1.292 40.520 1.00 91.94 185 GLN A O 1
ATOM 1542 N N . ILE A 1 186 ? -22.019 2.540 38.904 1.00 92.12 186 ILE A N 1
ATOM 1543 C CA . ILE A 1 186 ? -22.620 3.801 39.362 1.00 92.12 186 ILE A CA 1
ATOM 1544 C C . ILE A 1 186 ? -24.136 3.788 39.141 1.00 92.12 186 ILE A C 1
ATOM 1546 O O . ILE A 1 186 ? -24.880 4.275 39.997 1.00 92.12 186 ILE A O 1
ATOM 1550 N N . GLY A 1 187 ? -24.594 3.265 38.002 1.00 92.50 187 GLY A N 1
ATOM 1551 C CA . GLY A 1 187 ? -26.009 3.160 37.655 1.00 92.50 187 GLY A CA 1
ATOM 1552 C C . GLY A 1 187 ? -26.779 2.268 38.624 1.00 92.50 187 GLY A C 1
ATOM 1553 O O . GLY A 1 187 ? -27.808 2.691 39.148 1.00 92.50 187 GLY A O 1
ATOM 1554 N N . GLU A 1 188 ? -26.251 1.083 38.926 1.00 94.25 188 GLU A N 1
ATOM 1555 C CA . GLU A 1 188 ? -26.823 0.140 39.890 1.00 94.25 188 GLU A CA 1
ATOM 1556 C C . GLU A 1 188 ? -26.860 0.731 41.298 1.00 94.25 188 GLU A C 1
ATOM 1558 O O . GLU A 1 188 ? -27.922 0.762 41.919 1.00 94.25 188 GLU A O 1
ATOM 1563 N N . ALA A 1 189 ? -25.741 1.283 41.782 1.00 91.19 189 ALA A N 1
ATOM 1564 C CA . ALA A 1 189 ? -25.673 1.874 43.118 1.00 91.19 189 ALA A CA 1
ATOM 1565 C C . ALA A 1 189 ? -26.685 3.019 43.292 1.00 91.19 189 ALA A C 1
ATOM 1567 O O . ALA A 1 189 ? -27.424 3.062 44.278 1.00 91.19 189 ALA A O 1
ATOM 1568 N N . LYS A 1 190 ? -26.771 3.928 42.310 1.00 91.94 190 LYS A N 1
ATOM 1569 C CA . LYS A 1 190 ? -27.765 5.013 42.322 1.00 91.94 190 LYS A CA 1
ATOM 1570 C C . LYS A 1 190 ? -29.191 4.482 42.196 1.00 91.94 190 LYS A C 1
ATOM 1572 O O . LYS A 1 190 ? -30.084 4.994 42.867 1.00 91.94 190 LYS A O 1
ATOM 1577 N N . GLY A 1 191 ? -29.411 3.478 41.350 1.00 92.56 191 GLY A N 1
ATOM 1578 C CA . GLY A 1 191 ? -30.714 2.851 41.143 1.00 92.56 191 GLY A CA 1
ATOM 1579 C C . GLY A 1 191 ? -31.261 2.217 42.420 1.00 92.56 191 GLY A C 1
ATOM 1580 O O . GLY A 1 191 ? -32.397 2.506 42.797 1.00 92.56 191 GLY A O 1
ATOM 1581 N N . ILE A 1 192 ? -30.435 1.436 43.122 1.00 93.88 192 ILE A N 1
ATOM 1582 C CA . ILE A 1 192 ? -30.770 0.821 44.414 1.00 93.88 192 ILE A CA 1
ATOM 1583 C C . ILE A 1 192 ? -31.089 1.906 45.440 1.00 93.88 192 ILE A C 1
ATOM 1585 O O . ILE A 1 192 ? -32.177 1.906 46.009 1.00 93.88 192 ILE A O 1
ATOM 1589 N N . GLN A 1 193 ? -30.201 2.889 45.611 1.00 91.06 193 GLN A N 1
ATOM 1590 C CA . GLN A 1 193 ? -30.380 3.943 46.610 1.00 91.06 193 GLN A CA 1
ATOM 1591 C C . GLN A 1 193 ? -31.669 4.752 46.385 1.00 91.06 193 GLN A C 1
ATOM 1593 O O . GLN A 1 193 ? -32.418 5.027 47.325 1.00 91.06 193 GLN A O 1
ATOM 1598 N N . ILE A 1 194 ? -31.956 5.130 45.134 1.00 91.44 194 ILE A N 1
ATOM 1599 C CA . ILE A 1 194 ? -33.182 5.857 44.777 1.00 91.44 194 ILE A CA 1
ATOM 1600 C C . ILE A 1 194 ? -34.414 4.964 44.965 1.00 91.44 194 ILE A C 1
ATOM 1602 O O . ILE A 1 194 ? -35.438 5.437 45.465 1.00 91.44 194 ILE A O 1
ATOM 1606 N N . GLY A 1 195 ? -34.331 3.695 44.560 1.00 92.44 195 GLY A N 1
ATOM 1607 C CA . GLY A 1 195 ? -35.409 2.717 44.684 1.00 92.44 195 GLY A CA 1
ATOM 1608 C C . GLY A 1 195 ? -35.797 2.463 46.138 1.00 92.44 195 GLY A C 1
ATOM 1609 O O . GLY A 1 195 ? -36.973 2.576 46.483 1.00 92.44 195 GLY A O 1
ATOM 1610 N N . GLU A 1 196 ? -34.817 2.212 47.005 1.00 93.75 196 GLU A N 1
ATOM 1611 C CA . GLU A 1 196 ? -35.015 2.018 48.444 1.00 93.75 196 GLU A CA 1
ATOM 1612 C C . GLU A 1 196 ? -35.603 3.266 49.105 1.00 93.75 196 GLU A C 1
ATOM 1614 O O . GLU A 1 196 ? -36.610 3.177 49.811 1.00 93.75 196 GLU A O 1
ATOM 1619 N N . ALA A 1 197 ? -35.040 4.448 48.834 1.00 91.06 197 ALA A N 1
ATOM 1620 C CA . ALA A 1 197 ? -35.530 5.699 49.409 1.00 91.06 197 ALA A CA 1
ATOM 1621 C C . ALA A 1 197 ? -36.993 5.977 49.022 1.00 91.06 197 ALA A C 1
ATOM 1623 O O . ALA A 1 197 ? -37.817 6.303 49.886 1.00 91.06 197 ALA A O 1
ATOM 1624 N N . LYS A 1 198 ? -37.340 5.804 47.738 1.00 91.50 198 LYS A N 1
ATOM 1625 C CA . LYS A 1 198 ? -38.721 5.951 47.254 1.00 91.50 198 LYS A CA 1
ATOM 1626 C C . LYS A 1 198 ? -39.640 4.880 47.834 1.00 91.50 198 LYS A C 1
ATOM 1628 O O . LYS A 1 198 ? -40.744 5.209 48.263 1.00 91.50 198 LYS A O 1
ATOM 1633 N N . GLY A 1 199 ? -39.192 3.627 47.891 1.00 92.00 199 GLY A N 1
ATOM 1634 C CA . GLY A 1 199 ? -39.950 2.514 48.462 1.00 92.00 199 GLY A CA 1
ATOM 1635 C C . GLY A 1 199 ? -40.296 2.743 49.932 1.00 92.00 199 GLY A C 1
ATOM 1636 O O . GLY A 1 199 ? -41.458 2.620 50.317 1.00 92.00 199 GLY A O 1
ATOM 1637 N N . ILE A 1 200 ? -39.323 3.176 50.739 1.00 93.12 200 ILE A N 1
ATOM 1638 C CA . ILE A 1 200 ? -39.526 3.513 52.156 1.00 93.12 200 ILE A CA 1
ATOM 1639 C C . ILE A 1 200 ? -40.502 4.682 52.308 1.00 93.12 200 ILE A C 1
ATOM 1641 O O . ILE A 1 200 ? -41.392 4.625 53.159 1.00 93.12 200 ILE A O 1
ATOM 1645 N N . GLN A 1 201 ? -40.360 5.745 51.509 1.00 90.00 201 GLN A N 1
ATOM 1646 C CA . GLN A 1 201 ? -41.286 6.881 51.557 1.00 90.00 201 GLN A CA 1
ATOM 1647 C C . GLN A 1 201 ? -42.718 6.469 51.211 1.00 90.00 201 GLN A C 1
ATOM 1649 O O . GLN A 1 201 ? -43.638 6.779 51.970 1.00 90.00 201 GLN A O 1
ATOM 1654 N N . ILE A 1 202 ? -42.906 5.748 50.103 1.00 90.88 202 ILE A N 1
ATOM 1655 C CA . ILE A 1 202 ? -44.224 5.286 49.650 1.00 90.88 202 ILE A CA 1
ATOM 1656 C C . ILE A 1 202 ? -44.836 4.331 50.680 1.00 90.88 202 ILE A C 1
ATOM 1658 O O . ILE A 1 202 ? -46.005 4.485 51.030 1.00 90.88 202 ILE A O 1
ATOM 1662 N N . GLY A 1 203 ? -44.052 3.389 51.212 1.00 91.69 203 GLY A N 1
ATOM 1663 C CA . GLY A 1 203 ? -44.498 2.446 52.238 1.00 91.69 203 GLY A CA 1
ATOM 1664 C C . GLY A 1 203 ? -44.929 3.142 53.529 1.00 91.69 203 GLY A C 1
ATOM 1665 O O . GLY A 1 203 ? -46.014 2.872 54.038 1.00 91.69 203 GLY A O 1
ATOM 1666 N N . LYS A 1 204 ? -44.143 4.109 54.026 1.00 92.44 204 LYS A N 1
ATOM 1667 C CA . LYS A 1 204 ? -44.514 4.919 55.202 1.00 92.44 204 LYS A CA 1
ATOM 1668 C C . LYS A 1 204 ? -45.776 5.747 54.960 1.00 92.44 204 LYS A C 1
ATOM 1670 O O . LYS A 1 204 ? -46.598 5.865 55.866 1.00 92.44 204 LYS A O 1
ATOM 1675 N N . ALA A 1 205 ? -45.925 6.331 53.772 1.00 89.75 205 ALA A N 1
ATOM 1676 C CA . ALA A 1 205 ? -47.107 7.111 53.417 1.00 89.75 205 ALA A CA 1
ATOM 1677 C C . ALA A 1 205 ? -48.366 6.233 53.360 1.00 89.75 205 ALA A C 1
ATOM 1679 O O . ALA A 1 205 ? -49.373 6.586 53.973 1.00 89.75 205 ALA A O 1
ATOM 1680 N N . LYS A 1 206 ? -48.289 5.065 52.704 1.00 90.44 206 LYS A N 1
ATOM 1681 C CA . LYS A 1 206 ? -49.383 4.083 52.669 1.00 90.44 206 LYS A CA 1
ATOM 1682 C C . LYS A 1 206 ? -49.737 3.569 54.061 1.00 90.44 206 LYS A C 1
ATOM 1684 O O . LYS A 1 206 ? -50.893 3.670 54.444 1.00 90.44 206 LYS A O 1
ATOM 1689 N N . GLY A 1 207 ? -48.755 3.130 54.849 1.00 90.56 207 GLY A N 1
ATOM 1690 C CA . GLY A 1 207 ? -49.000 2.621 56.201 1.00 90.56 207 GLY A CA 1
ATOM 1691 C C . GLY A 1 207 ? -49.638 3.662 57.127 1.00 90.56 207 GLY A C 1
ATOM 1692 O O . GLY A 1 207 ? -50.560 3.344 57.870 1.00 90.56 207 GLY A O 1
ATOM 1693 N N . LYS A 1 208 ? -49.225 4.937 57.044 1.00 91.00 208 LYS A N 1
ATOM 1694 C CA . LYS A 1 208 ? -49.898 6.027 57.775 1.00 91.00 208 LYS A CA 1
ATOM 1695 C C . LYS A 1 208 ? -51.340 6.240 57.316 1.00 91.00 208 LYS A C 1
ATOM 1697 O O . LYS A 1 208 ? -52.195 6.521 58.152 1.00 91.00 208 LYS A O 1
ATOM 1702 N N . ALA A 1 209 ? -51.605 6.155 56.013 1.00 87.75 209 ALA A N 1
ATOM 1703 C CA . ALA A 1 209 ? -52.954 6.300 55.477 1.00 87.75 209 ALA A CA 1
ATOM 1704 C C . ALA A 1 209 ? -53.862 5.141 55.924 1.00 87.75 209 ALA A C 1
ATOM 1706 O O . ALA A 1 209 ? -54.970 5.387 56.393 1.00 87.75 209 ALA A O 1
ATOM 1707 N N . GLU A 1 210 ? -53.367 3.905 55.849 1.00 89.94 210 GLU A N 1
ATOM 1708 C CA . GLU A 1 210 ? -54.068 2.695 56.296 1.00 89.94 210 GLU A CA 1
ATOM 1709 C C . GLU A 1 210 ? -54.350 2.721 57.805 1.00 89.94 210 GLU A C 1
ATOM 1711 O O . GLU A 1 210 ? -55.484 2.480 58.215 1.00 89.94 210 GLU A O 1
ATOM 1716 N N . GLU A 1 211 ? -53.370 3.098 58.636 1.00 89.94 211 GLU A N 1
ATOM 1717 C CA . GLU A 1 211 ? -53.566 3.232 60.087 1.00 89.94 211 GLU A CA 1
ATOM 1718 C C . GLU A 1 211 ? -54.607 4.310 60.417 1.00 89.94 211 GLU A C 1
ATOM 1720 O O . GLU A 1 211 ? -55.487 4.091 61.245 1.00 89.94 211 GLU A O 1
ATOM 1725 N N . ASN A 1 212 ? -54.562 5.459 59.734 1.00 89.19 212 ASN A N 1
ATOM 1726 C CA . ASN A 1 212 ? -55.537 6.533 59.932 1.00 89.19 212 ASN A CA 1
ATOM 1727 C C . ASN A 1 212 ? -56.963 6.070 59.582 1.00 89.19 212 ASN A C 1
ATOM 1729 O O . ASN A 1 212 ? -57.907 6.348 60.320 1.00 89.19 212 ASN A O 1
ATOM 1733 N N . ILE A 1 213 ? -57.126 5.305 58.496 1.00 88.88 213 ILE A N 1
ATOM 1734 C CA . ILE A 1 213 ? -58.413 4.688 58.146 1.00 88.88 213 ILE A CA 1
ATOM 1735 C C . ILE A 1 213 ? -58.838 3.674 59.219 1.00 88.88 213 ILE A C 1
ATOM 1737 O O . ILE A 1 213 ? -60.004 3.692 59.625 1.00 88.88 213 ILE A O 1
ATOM 1741 N N . ARG A 1 214 ? -57.926 2.832 59.731 1.00 90.38 214 ARG A N 1
ATOM 1742 C CA . ARG A 1 214 ? -58.244 1.849 60.784 1.00 90.38 214 ARG A CA 1
ATOM 1743 C C . ARG A 1 214 ? -58.734 2.527 62.062 1.00 90.38 214 ARG A C 1
ATOM 1745 O O . ARG A 1 214 ? -59.794 2.163 62.563 1.00 90.38 214 ARG A O 1
ATOM 1752 N N . VAL A 1 215 ? -58.024 3.553 62.534 1.00 89.88 215 VAL A N 1
ATOM 1753 C CA . VAL A 1 215 ? -58.396 4.320 63.737 1.00 89.88 215 VAL A CA 1
ATOM 1754 C C . VAL A 1 215 ? -59.766 4.979 63.565 1.00 89.88 215 VAL A C 1
ATOM 1756 O O . VAL A 1 215 ? -60.625 4.851 64.436 1.00 89.88 215 VAL A O 1
ATOM 1759 N N . LYS A 1 216 ? -60.020 5.628 62.422 1.00 91.44 216 LYS A N 1
ATOM 1760 C CA . LYS A 1 216 ? -61.340 6.210 62.118 1.00 91.44 216 LYS A CA 1
ATOM 1761 C C . LYS A 1 216 ? -62.451 5.158 62.114 1.00 91.44 216 LYS A C 1
ATOM 1763 O O . LYS A 1 216 ? -63.540 5.420 62.619 1.00 91.44 216 LYS A O 1
ATOM 1768 N N . THR A 1 217 ? -62.166 3.969 61.586 1.00 90.25 217 THR A N 1
ATOM 1769 C CA . THR A 1 217 ? -63.111 2.843 61.533 1.00 90.25 217 THR A CA 1
ATOM 1770 C C . THR A 1 217 ? -63.430 2.306 62.931 1.00 90.25 217 THR A C 1
ATOM 1772 O O . THR A 1 217 ? -64.592 2.055 63.239 1.00 90.25 217 THR A O 1
ATOM 1775 N N . GLU A 1 218 ? -62.431 2.160 63.807 1.00 90.75 218 GLU A N 1
ATOM 1776 C CA . GLU A 1 218 ? -62.637 1.744 65.205 1.00 90.75 218 GLU A CA 1
ATOM 1777 C C . GLU A 1 218 ? -63.480 2.758 65.990 1.00 90.75 218 GLU A C 1
ATOM 1779 O O . GLU A 1 218 ? -64.398 2.366 66.717 1.00 90.75 218 GLU A O 1
ATOM 1784 N N . ILE A 1 219 ? -63.224 4.059 65.806 1.00 89.69 219 ILE A N 1
ATOM 1785 C CA . ILE A 1 219 ? -64.032 5.132 66.406 1.00 89.69 219 ILE A CA 1
ATOM 1786 C C . ILE A 1 219 ? -65.480 5.046 65.908 1.00 89.69 219 ILE A C 1
ATOM 1788 O O . ILE A 1 219 ? -66.399 5.054 66.727 1.00 89.69 219 ILE A O 1
ATOM 1792 N N . ALA A 1 220 ? -65.689 4.895 64.594 1.00 89.56 220 ALA A N 1
ATOM 1793 C CA . ALA A 1 220 ? -67.022 4.759 64.010 1.00 89.56 220 ALA A CA 1
ATOM 1794 C C . ALA A 1 220 ? -67.788 3.556 64.588 1.00 89.56 220 ALA A C 1
ATOM 1796 O O . ALA A 1 220 ? -68.924 3.718 65.027 1.00 89.56 220 ALA A O 1
ATOM 1797 N N . LYS A 1 221 ? -67.152 2.379 64.687 1.00 90.56 221 LYS A N 1
ATOM 1798 C CA . LYS A 1 221 ? -67.753 1.176 65.299 1.00 90.56 221 LYS A CA 1
ATOM 1799 C C . LYS A 1 221 ? -68.156 1.398 66.754 1.00 90.56 221 LYS A C 1
ATOM 1801 O O . LYS A 1 221 ? -69.239 0.992 67.172 1.00 90.56 221 LYS A O 1
ATOM 1806 N N . LYS A 1 222 ? -67.304 2.065 67.538 1.00 90.88 222 LYS A N 1
ATOM 1807 C CA . LYS A 1 222 ? -67.600 2.359 68.944 1.00 90.88 222 LYS A CA 1
ATOM 1808 C C . LYS A 1 222 ? -68.780 3.325 69.078 1.00 90.88 222 LYS A C 1
ATOM 1810 O O . LYS A 1 222 ? -69.648 3.093 69.913 1.00 90.88 222 LYS A O 1
ATOM 1815 N N . 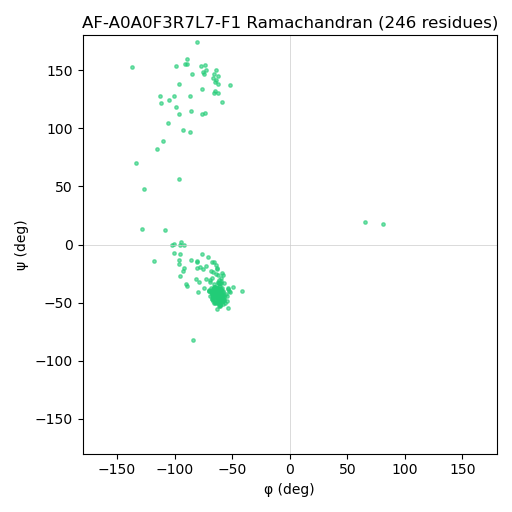MET A 1 223 ? -68.856 4.353 68.235 1.00 90.38 223 MET A N 1
ATOM 1816 C CA . MET A 1 223 ? -69.987 5.288 68.215 1.00 90.38 223 MET A CA 1
ATOM 1817 C C . MET A 1 223 ? -71.294 4.622 67.753 1.00 90.38 223 MET A C 1
ATOM 1819 O O . MET A 1 223 ? -72.334 4.869 68.362 1.00 90.38 223 MET A O 1
ATOM 1823 N N . LEU A 1 224 ? -71.244 3.727 66.754 1.00 90.06 224 LEU A N 1
ATOM 1824 C CA . LEU A 1 224 ? -72.392 2.899 66.348 1.00 90.06 224 LEU A CA 1
ATOM 1825 C C . LEU A 1 224 ? -72.909 2.064 67.529 1.00 90.06 224 LEU A C 1
ATOM 1827 O O . LEU A 1 224 ? -74.098 2.095 67.832 1.00 90.06 224 LEU A O 1
ATOM 1831 N N . SER A 1 225 ? -72.009 1.404 68.270 1.00 89.62 225 SER A N 1
ATOM 1832 C CA . SER A 1 225 ? -72.377 0.596 69.448 1.00 89.62 225 SER A CA 1
ATOM 1833 C C . SER A 1 225 ? -73.013 1.398 70.594 1.00 89.62 225 SER A C 1
ATOM 1835 O O . SER A 1 225 ? -73.697 0.830 71.441 1.00 89.62 225 SER A O 1
ATOM 1837 N N . GLN A 1 226 ? -72.805 2.717 70.621 1.00 90.38 226 GLN A N 1
ATOM 1838 C CA . GLN A 1 226 ? -73.383 3.641 71.601 1.00 90.38 226 GLN A CA 1
ATOM 1839 C C . GLN A 1 226 ? -74.690 4.291 71.112 1.00 90.38 226 GLN A C 1
ATOM 1841 O O . GLN A 1 226 ? -75.267 5.108 71.827 1.00 90.38 226 GLN A O 1
ATOM 1846 N N . GLY A 1 227 ? -75.171 3.936 69.914 1.00 85.56 227 GLY A N 1
ATOM 1847 C CA . GLY A 1 227 ? -76.428 4.432 69.352 1.00 85.56 227 GLY A CA 1
ATOM 1848 C C . GLY A 1 227 ? -76.339 5.819 68.710 1.00 85.56 227 GLY A C 1
ATOM 1849 O O . GLY A 1 227 ? -77.365 6.473 68.524 1.00 85.56 227 GLY A O 1
ATOM 1850 N N . CYS A 1 228 ? -75.137 6.304 68.377 1.00 88.56 228 CYS A N 1
ATOM 1851 C CA . CYS A 1 228 ? -74.988 7.551 67.624 1.00 88.56 228 CYS A CA 1
ATOM 1852 C C . CYS A 1 228 ? -75.534 7.395 66.193 1.00 88.56 228 CYS A C 1
ATOM 1854 O O . CYS A 1 228 ? -75.361 6.351 65.569 1.00 88.56 228 CYS A O 1
ATOM 1856 N N . ASN A 1 229 ? -76.159 8.443 65.639 1.00 91.44 229 ASN A N 1
ATOM 1857 C CA . ASN A 1 229 ? -76.656 8.396 64.260 1.00 91.44 229 ASN A CA 1
ATOM 1858 C C . ASN A 1 229 ? -75.511 8.487 63.228 1.00 91.44 229 ASN A C 1
ATOM 1860 O O . ASN A 1 229 ? -74.457 9.074 63.485 1.00 91.44 229 ASN A O 1
ATOM 1864 N N . ILE A 1 230 ? -75.752 7.945 62.032 1.00 88.00 230 ILE A N 1
ATOM 1865 C CA . ILE A 1 230 ? -74.753 7.821 60.958 1.00 88.00 230 ILE A CA 1
ATOM 1866 C C . ILE A 1 230 ? -74.220 9.184 60.478 1.00 88.00 230 ILE A C 1
ATOM 1868 O O . ILE A 1 230 ? -73.017 9.312 60.257 1.00 88.00 230 ILE A O 1
ATOM 1872 N N . ALA A 1 231 ? -75.066 10.216 60.390 1.00 88.50 231 ALA A N 1
ATOM 1873 C CA . ALA A 1 231 ? -74.652 11.558 59.963 1.00 88.50 231 ALA A CA 1
ATOM 1874 C C . ALA A 1 231 ? -73.681 12.221 60.965 1.00 88.50 231 ALA A C 1
ATOM 1876 O O . ALA A 1 231 ? -72.721 12.889 60.575 1.00 88.50 231 ALA A O 1
ATOM 1877 N N . LEU A 1 232 ? -73.885 12.002 62.270 1.00 88.56 232 LEU A N 1
ATOM 1878 C CA . LEU A 1 232 ? -72.977 12.463 63.323 1.00 88.56 232 LEU A CA 1
ATOM 1879 C C . LEU A 1 232 ? -71.651 11.691 63.297 1.00 88.56 232 LEU A C 1
ATOM 1881 O O . LEU A 1 232 ? -70.589 12.277 63.481 1.00 88.56 232 LEU A O 1
ATOM 1885 N N . ILE A 1 233 ? -71.688 10.383 63.035 1.00 89.44 233 ILE A N 1
ATOM 1886 C CA . ILE A 1 233 ? -70.474 9.560 62.930 1.00 89.44 233 ILE A CA 1
ATOM 1887 C C . ILE A 1 233 ? -69.654 9.960 61.698 1.00 89.44 233 ILE A C 1
ATOM 1889 O O . ILE A 1 233 ? -68.427 10.072 61.786 1.00 89.44 233 ILE A O 1
ATOM 1893 N N . SER A 1 234 ? -70.316 10.227 60.570 1.00 91.06 234 SER A N 1
ATOM 1894 C CA . SER A 1 234 ? -69.671 10.703 59.343 1.00 91.06 234 SER A CA 1
ATOM 1895 C C . SER A 1 234 ? -69.006 12.061 59.546 1.00 91.06 234 SER A C 1
ATOM 1897 O O . SER A 1 234 ? -67.831 12.212 59.214 1.00 91.06 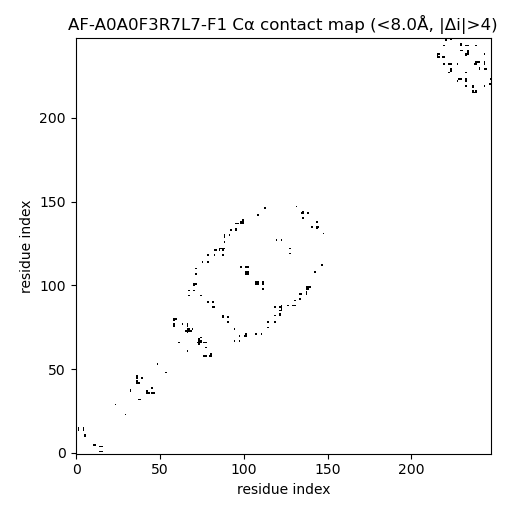234 SER A O 1
ATOM 1899 N N . SER A 1 235 ? -69.682 13.017 60.193 1.00 90.69 235 SER A N 1
ATOM 1900 C CA . SER A 1 235 ? -69.100 14.342 60.448 1.00 90.69 235 SER A CA 1
ATOM 1901 C C . SER A 1 235 ? -67.904 14.314 61.411 1.00 90.69 235 SER A C 1
ATOM 1903 O O . SER A 1 235 ? -66.953 15.069 61.216 1.00 90.69 235 SER A O 1
ATOM 1905 N N . VAL A 1 236 ? -67.901 13.422 62.412 1.00 87.44 236 VAL A N 1
ATOM 1906 C CA . VAL A 1 236 ? -66.813 13.304 63.404 1.00 87.44 236 VAL A CA 1
ATOM 1907 C C . VAL A 1 236 ? -65.605 12.531 62.864 1.00 87.44 236 VAL A C 1
ATOM 1909 O O . VAL A 1 236 ? -64.462 12.908 63.117 1.00 87.44 236 VAL A O 1
ATOM 1912 N N . THR A 1 237 ? -65.826 11.442 62.125 1.00 87.56 237 THR A N 1
ATOM 1913 C CA . THR A 1 237 ? -64.735 10.577 61.626 1.00 87.56 237 THR A CA 1
ATOM 1914 C C . THR A 1 237 ? -64.235 10.981 60.235 1.00 87.56 237 THR A C 1
ATOM 1916 O O . THR A 1 237 ? -63.110 10.641 59.839 1.00 87.56 237 THR A O 1
ATOM 1919 N N . GLY A 1 238 ? -65.051 11.727 59.486 1.00 86.88 238 GLY A N 1
ATOM 1920 C CA . GLY A 1 238 ? -64.825 12.052 58.079 1.00 86.88 238 GLY A CA 1
ATOM 1921 C C . GLY A 1 238 ? -64.884 10.829 57.160 1.00 86.88 238 GLY A C 1
ATOM 1922 O O . GLY A 1 238 ? -64.292 10.866 56.084 1.00 86.88 238 GLY A O 1
ATOM 1923 N N . LEU A 1 239 ? -65.499 9.726 57.607 1.00 90.44 239 LEU A N 1
ATOM 1924 C CA . LEU A 1 239 ? -65.777 8.548 56.785 1.00 90.44 239 LEU A CA 1
ATOM 1925 C C . LEU A 1 239 ? -67.086 8.745 56.017 1.00 90.44 239 LEU A C 1
ATOM 1927 O O . LEU A 1 239 ? -68.026 9.365 56.516 1.00 90.44 239 LEU A O 1
ATOM 1931 N N . ASP A 1 240 ? -67.143 8.185 54.812 1.00 91.62 240 ASP A N 1
ATOM 1932 C CA . ASP A 1 240 ? -68.336 8.236 53.974 1.00 91.62 240 ASP A CA 1
ATOM 1933 C C . ASP A 1 240 ? -69.500 7.465 54.619 1.00 91.62 240 ASP A C 1
ATOM 1935 O O . ASP A 1 240 ? -69.304 6.383 55.184 1.00 91.62 240 ASP A O 1
ATOM 1939 N N . GLU A 1 241 ? -70.720 8.002 54.540 1.00 88.50 241 GLU A N 1
ATOM 1940 C CA . GLU A 1 241 ? -71.893 7.378 55.164 1.00 88.50 241 GLU A CA 1
ATOM 1941 C C . GLU A 1 241 ? -72.173 5.973 54.616 1.00 88.50 241 GLU A C 1
ATOM 1943 O O . GLU A 1 241 ? -72.607 5.104 55.374 1.00 88.50 241 GLU A O 1
ATOM 1948 N N . ALA A 1 242 ? -71.897 5.714 53.331 1.00 88.94 242 ALA A N 1
ATOM 1949 C CA . ALA A 1 242 ? -72.068 4.383 52.750 1.00 88.94 242 ALA A CA 1
ATOM 1950 C C . ALA A 1 242 ? -71.080 3.375 53.352 1.00 88.94 242 ALA A C 1
ATOM 1952 O O . ALA A 1 242 ? -71.449 2.233 53.629 1.00 88.94 242 ALA A O 1
ATOM 1953 N N . PHE A 1 243 ? -69.842 3.807 53.616 1.00 89.81 243 PHE A N 1
ATOM 1954 C CA . PHE A 1 243 ? -68.856 2.985 54.312 1.00 89.81 243 PHE A CA 1
ATOM 1955 C C . PHE A 1 243 ? -69.278 2.730 55.761 1.00 89.81 243 PHE A C 1
ATOM 1957 O O . PHE A 1 243 ? -69.231 1.590 56.206 1.00 89.81 243 PHE A O 1
ATOM 1964 N N . ILE A 1 244 ? -69.763 3.742 56.485 1.00 88.88 244 ILE A N 1
ATOM 1965 C CA . ILE A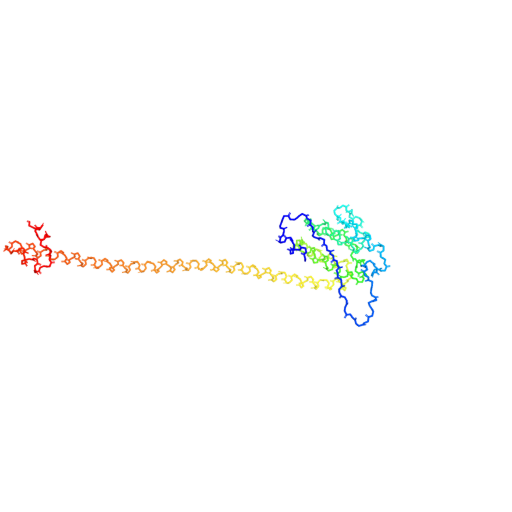 1 244 ? -70.228 3.580 57.874 1.00 88.88 244 ILE A CA 1
ATOM 1966 C C . ILE A 1 244 ? -71.402 2.596 57.966 1.00 88.88 244 ILE A C 1
ATOM 1968 O O . ILE A 1 244 ? -71.390 1.739 58.843 1.00 88.88 244 ILE A O 1
ATOM 1972 N N . ARG A 1 245 ? -72.367 2.653 57.037 1.00 87.81 245 ARG A N 1
ATOM 1973 C CA . ARG A 1 245 ? -73.479 1.682 56.950 1.00 87.81 245 ARG A CA 1
ATOM 1974 C C . ARG A 1 245 ? -73.006 0.246 56.736 1.00 87.81 245 ARG A C 1
ATOM 1976 O O . ARG A 1 245 ? -73.676 -0.679 57.163 1.00 87.81 245 ARG A O 1
ATOM 1983 N N . SER A 1 246 ? -71.856 0.053 56.088 1.00 87.94 246 SER A N 1
ATOM 1984 C CA . SER A 1 246 ? -71.261 -1.279 55.911 1.00 87.94 246 SER A CA 1
ATOM 1985 C C . SER A 1 246 ? -70.576 -1.832 57.171 1.00 87.94 246 SER A C 1
ATOM 1987 O O . SER A 1 246 ? -70.142 -2.981 57.162 1.00 87.94 246 SER A O 1
ATOM 1989 N N . LEU A 1 247 ? -70.434 -1.018 58.228 1.00 84.62 247 LEU A N 1
ATOM 1990 C CA . LEU A 1 247 ? -69.823 -1.407 59.506 1.00 84.62 247 LEU A CA 1
ATOM 1991 C C . LEU A 1 247 ? -70.842 -1.851 60.571 1.00 84.62 247 LEU A C 1
ATOM 1993 O O . LEU A 1 247 ? -70.393 -2.287 61.636 1.00 84.62 247 LEU A O 1
ATOM 1997 N N . GLU A 1 248 ? -72.147 -1.684 60.316 1.00 68.56 248 GLU A N 1
ATOM 1998 C CA . GLU A 1 248 ? -73.255 -2.226 61.130 1.00 68.56 248 GLU A CA 1
ATOM 1999 C C . GLU A 1 248 ? -73.287 -3.761 61.078 1.00 68.56 248 GLU A C 1
ATOM 2001 O O . GLU A 1 248 ? -73.495 -4.366 62.156 1.00 68.56 248 GLU A O 1
#

Secondary structure (DSSP, 8-state):
-HHHHHHH-TT--SPPPP--------SSPP-S-SSGGGGSTTHHHHHHHHHS------GGGS-HHHHTT-TTHHHHHHHHHHTT-S-HHHHHHHTTTTHHHHTTSTTHHHHHHHHHHHHHTTS-HHHHHHHHHHHHHHS-HHHHHHHHHHHHHHHHHHHHHHHHHHHHHHHHHHHHHHHHHHHHHHHHHHHHHHHHHHHHHHHHHHHHHHHHHHHHHHHHHHHHHTT--HHHHHHHH---HHHHHTT-

Radius of gyration: 45.84 Å; Cα contacts (8 Å, |Δi|>4): 120; chains: 1; bounding box: 107×57×109 Å

Mean predicted aligned error: 12.87 Å

Solvent-accessible surface area (backbone atoms only — not comparable to full-atom values): 14664 Å² total; per-residue (Å²): 109,68,67,63,50,41,72,78,36,80,83,64,91,69,82,78,89,84,80,92,79,84,89,83,88,66,98,63,82,90,83,74,77,89,49,78,38,73,75,40,98,53,31,68,60,54,44,54,60,69,72,46,82,72,87,81,83,61,48,80,80,54,58,74,75,59,25,72,74,33,67,66,69,18,53,54,43,50,46,68,54,44,60,86,46,83,64,47,66,60,57,50,60,76,48,42,86,50,50,50,64,32,53,72,41,98,60,21,56,66,49,52,50,51,52,46,59,65,47,55,82,59,48,52,80,86,47,49,62,55,50,52,50,51,47,51,72,52,34,59,68,71,61,27,54,52,51,52,51,55,51,51,53,49,52,53,51,52,53,50,53,50,51,50,52,53,50,49,53,54,46,50,54,50,48,50,55,53,48,51,54,51,48,51,54,54,49,51,54,51,49,50,54,52,49,52,54,51,49,54,52,52,50,54,53,49,54,53,51,53,50,52,52,49,55,38,49,54,52,44,50,54,41,50,76,72,69,52,55,62,72,61,44,21,71,74,55,71,48,56,58,73,61,56,64,74,67,114

Nearest PDB structures (foldseek):
  3ma5-assembly3_C  TM=4.036E-01  e=1.032E+00  Salinibacter ruber DSM 13855
  5ecf-assembly1_A  TM=2.232E-01  e=2.992E+00  Talaromyces marneffei PM1

Organism: NCBI:txid1268837

Sequence (248 aa):
LCERYLIQNPKAKTLPLIYPTIFFNGQEKYNVARNLWDLFANNKLAKELWINDYQLVNVHEIPDEEFKQRIWSGILEFFLKHIHERELLKRWQEISDILPELTKITIGYDYLEMILYYTLTKIEQADKIKLENLLSTKLNPEIGTRLMRSLAEHWQQEGKEIGILEGLQVGEAKGIQIGEAKGIQIGEAKGIQIGEAKGIQIGKAKGKAEENIRVKTEIAKKMLSQGCNIALISSVTGLDEAFIRSLE

pLDDT: mean 90.31, std 3.92, range [68.56, 96.44]